Protein AF-A0A6B1FYQ6-F1 (afdb_monomer)

Secondary structure (DSSP, 8-state):
--THHHHHHHHHHHHHHHHTS------TT---EEEEEEEEETTEEEEEEEESSS-BSS-EEEEEEEEE--TT-SSS-SSPB--S-EEEEEEEETTT--EEEEEEBSSS-SSTTEEEEEE---S-EEEEEEEEEE-TT--GGGTTS-----TTPPPTT--EEEEEEEEEBPPPP-HHHHHHHHHHHHHHHHHHHHHHHTSPPP---PPPP--PPPPPP-PPP-

Organism: NCBI:txid2605266

Structure (mmCIF, N/CA/C/O backbone):
data_AF-A0A6B1FYQ6-F1
#
_entry.id   AF-A0A6B1FYQ6-F1
#
loop_
_atom_site.group_PDB
_atom_site.id
_atom_site.type_symbol
_atom_site.label_atom_id
_atom_site.label_alt_id
_atom_site.label_comp_id
_atom_site.label_asym_id
_atom_site.label_entity_id
_atom_site.label_seq_id
_atom_site.pdbx_PDB_ins_code
_atom_site.Cartn_x
_atom_site.Cartn_y
_atom_site.Cartn_z
_atom_site.occupancy
_atom_site.B_iso_or_equiv
_atom_site.auth_seq_id
_atom_site.auth_comp_id
_atom_site.auth_asym_id
_atom_site.auth_atom_id
_atom_site.pdbx_PDB_model_num
ATOM 1 N N . MET A 1 1 ? 35.789 34.107 -37.527 1.00 57.81 1 MET A N 1
ATOM 2 C CA . MET A 1 1 ? 34.947 33.939 -36.318 1.00 57.81 1 MET A CA 1
ATOM 3 C C . MET A 1 1 ? 35.531 32.815 -35.472 1.00 57.81 1 MET A C 1
ATOM 5 O O . MET A 1 1 ? 35.894 31.795 -36.051 1.00 57.81 1 MET A O 1
ATOM 9 N N . PRO A 1 2 ? 35.722 33.002 -34.157 1.00 56.88 2 PRO A N 1
ATOM 10 C CA . PRO A 1 2 ? 36.516 32.084 -33.347 1.00 56.88 2 PRO A CA 1
ATOM 11 C C . PRO A 1 2 ? 35.817 30.727 -33.218 1.00 56.88 2 PRO A C 1
ATOM 13 O O . PRO A 1 2 ? 34.676 30.649 -32.768 1.00 56.88 2 PRO A O 1
ATOM 16 N N . ARG A 1 3 ? 36.524 29.652 -33.591 1.00 55.34 3 ARG A N 1
ATOM 17 C CA . ARG A 1 3 ? 36.062 28.250 -33.539 1.00 55.34 3 ARG A CA 1
ATOM 18 C C . ARG A 1 3 ? 35.477 27.857 -32.170 1.00 55.34 3 ARG A C 1
ATOM 20 O O . ARG A 1 3 ? 34.596 27.008 -32.103 1.00 55.34 3 ARG A O 1
ATOM 27 N N . TYR A 1 4 ? 35.887 28.539 -31.102 1.00 56.09 4 TYR A N 1
ATOM 28 C CA . TYR A 1 4 ? 35.397 28.373 -29.729 1.00 56.09 4 TYR A CA 1
ATOM 29 C C . TYR A 1 4 ? 33.893 28.670 -29.549 1.00 56.09 4 TYR A C 1
ATOM 31 O O . TYR A 1 4 ? 33.247 28.059 -28.702 1.00 56.09 4 TYR A O 1
ATOM 39 N N . ALA A 1 5 ? 33.302 29.541 -30.378 1.00 60.66 5 ALA A N 1
ATOM 40 C CA . ALA A 1 5 ? 31.881 29.891 -30.285 1.00 60.66 5 ALA A CA 1
ATOM 41 C C . ALA A 1 5 ? 30.941 28.771 -30.775 1.00 60.66 5 ALA A C 1
ATOM 43 O O . ALA A 1 5 ? 29.785 28.719 -30.359 1.00 60.66 5 ALA A O 1
ATOM 44 N N . LEU A 1 6 ? 31.422 27.872 -31.644 1.00 61.19 6 LEU A N 1
ATOM 45 C CA . LEU A 1 6 ? 30.630 26.747 -32.152 1.00 61.19 6 LEU A CA 1
ATOM 46 C C . LEU A 1 6 ? 30.623 25.579 -31.151 1.00 61.19 6 LEU A C 1
ATOM 48 O O . LEU A 1 6 ? 29.563 25.039 -30.851 1.00 61.19 6 LEU A O 1
ATOM 52 N N . TYR A 1 7 ? 31.781 25.254 -30.562 1.00 64.88 7 TYR A N 1
ATOM 53 C CA . TYR A 1 7 ? 31.896 24.198 -29.547 1.00 64.88 7 TYR A CA 1
ATOM 54 C C . TYR A 1 7 ? 31.109 24.520 -28.271 1.00 64.88 7 TYR A C 1
ATOM 56 O O . TYR A 1 7 ? 30.458 23.637 -27.721 1.00 64.88 7 TYR A O 1
ATOM 64 N N . SER A 1 8 ? 31.097 25.788 -27.845 1.00 71.19 8 SER A N 1
ATOM 65 C CA . SER A 1 8 ? 30.299 26.239 -26.696 1.00 71.19 8 SER A CA 1
ATOM 66 C C . SER A 1 8 ? 28.797 26.017 -26.912 1.00 71.19 8 SER A C 1
ATOM 68 O O . SER A 1 8 ? 28.119 25.522 -26.017 1.00 71.19 8 SER A O 1
ATOM 70 N N . LYS A 1 9 ? 28.279 26.293 -28.116 1.00 71.06 9 LYS A N 1
ATOM 71 C CA . LYS A 1 9 ? 26.857 26.094 -28.436 1.00 71.06 9 LYS A CA 1
ATOM 72 C C . LYS A 1 9 ? 26.468 24.617 -28.495 1.00 71.06 9 LYS A C 1
ATOM 74 O O . LYS A 1 9 ? 25.397 24.268 -28.016 1.00 71.06 9 LYS A O 1
ATOM 79 N N . VAL A 1 10 ? 27.334 23.756 -29.035 1.00 75.38 10 VAL A N 1
ATOM 80 C CA . VAL A 1 10 ? 27.098 22.301 -29.072 1.00 75.38 10 VAL A CA 1
ATOM 81 C C . VAL A 1 10 ? 27.126 21.704 -27.664 1.00 75.38 10 VAL A C 1
ATOM 83 O O . VAL A 1 10 ? 26.249 20.916 -27.324 1.00 75.38 10 VAL A O 1
ATOM 86 N N . LEU A 1 11 ? 28.078 22.121 -26.823 1.00 75.25 11 LEU A N 1
ATOM 87 C CA . LEU A 1 11 ? 28.163 21.660 -25.437 1.00 75.25 11 LEU A CA 1
ATOM 88 C C . LEU A 1 11 ? 26.927 22.084 -24.630 1.00 75.25 11 LEU A C 1
ATOM 90 O O . LEU A 1 11 ? 26.353 21.262 -23.926 1.00 75.25 11 LEU A O 1
ATOM 94 N N . VAL A 1 12 ? 26.476 23.335 -24.784 1.00 76.88 12 VAL A N 1
ATOM 95 C CA . VAL A 1 12 ? 25.249 23.842 -24.146 1.00 76.88 12 VAL A CA 1
ATOM 96 C C . VAL A 1 12 ? 24.015 23.081 -24.634 1.00 76.88 12 VAL A C 1
ATOM 98 O O . VAL A 1 12 ? 23.174 22.732 -23.813 1.00 76.88 12 VAL A O 1
ATOM 101 N N . LEU A 1 13 ? 23.922 22.762 -25.931 1.00 74.00 13 LEU A N 1
ATOM 102 C CA . LEU A 1 13 ? 22.802 21.991 -26.475 1.00 74.00 13 LEU A CA 1
ATOM 103 C C . LEU A 1 13 ? 22.746 20.580 -25.870 1.00 74.00 13 LEU A C 1
ATOM 105 O O . LEU A 1 13 ? 21.680 20.176 -25.430 1.00 74.00 13 LEU A O 1
ATOM 109 N N . ILE A 1 14 ? 23.885 19.876 -25.787 1.00 74.88 14 ILE A N 1
ATOM 110 C CA . ILE A 1 14 ? 23.988 18.532 -25.184 1.00 74.88 14 ILE A CA 1
ATOM 111 C C . ILE A 1 14 ? 23.631 18.563 -23.691 1.00 74.88 14 ILE A C 1
ATOM 113 O O . ILE A 1 14 ? 22.930 17.679 -23.199 1.00 74.88 14 ILE A O 1
ATOM 117 N N . LEU A 1 15 ? 24.089 19.590 -22.970 1.00 73.19 15 LEU A N 1
ATOM 118 C CA . LEU A 1 15 ? 23.817 19.742 -21.540 1.00 73.19 15 LEU A CA 1
ATOM 119 C C . LEU A 1 15 ? 22.330 20.044 -21.276 1.00 73.19 15 LEU A C 1
ATOM 121 O O . LEU A 1 15 ? 21.763 19.533 -20.314 1.00 73.19 15 LEU A O 1
ATOM 125 N N . LEU A 1 16 ? 21.675 20.798 -22.168 1.00 69.75 16 LEU A N 1
ATOM 126 C CA . LEU A 1 16 ? 20.230 21.049 -22.128 1.00 69.75 16 LEU A CA 1
ATOM 127 C C . LEU A 1 16 ? 19.399 19.799 -22.450 1.00 69.75 16 LEU A C 1
ATOM 129 O O . LEU A 1 16 ? 18.382 19.584 -21.793 1.00 69.75 16 LEU A O 1
ATOM 133 N N . THR A 1 17 ? 19.820 18.939 -23.389 1.00 66.50 17 THR A N 1
ATOM 134 C CA . THR A 1 17 ? 19.103 17.677 -23.661 1.00 66.50 17 THR A CA 1
ATOM 135 C C . THR A 1 17 ? 19.160 16.708 -22.482 1.00 66.50 17 THR A C 1
ATOM 137 O O . THR A 1 17 ? 18.194 15.987 -22.256 1.00 66.50 17 THR A O 1
ATOM 140 N N . GLY A 1 18 ? 20.251 16.714 -21.706 1.00 63.72 18 GLY A N 1
ATOM 141 C CA . GLY A 1 18 ? 20.393 15.882 -20.506 1.00 63.72 18 GLY A CA 1
ATOM 142 C C . GLY A 1 18 ? 19.419 16.241 -19.376 1.00 63.72 18 GLY A C 1
ATOM 143 O O . GLY A 1 18 ? 18.964 15.356 -18.660 1.00 63.72 18 GLY A O 1
ATOM 144 N N . ILE A 1 19 ? 19.058 17.522 -19.242 1.00 64.44 19 ILE A N 1
ATOM 145 C CA . ILE A 1 19 ? 18.156 18.026 -18.186 1.00 64.44 19 ILE A CA 1
ATOM 146 C C . ILE A 1 19 ? 16.673 17.786 -18.533 1.00 64.44 19 ILE A C 1
ATOM 148 O O . ILE A 1 19 ? 15.827 17.740 -17.646 1.00 64.44 19 ILE A O 1
ATOM 152 N N . LEU A 1 20 ? 16.348 17.606 -19.817 1.00 55.31 20 LEU A N 1
ATOM 153 C CA . LEU A 1 20 ? 14.975 17.418 -20.307 1.00 55.31 20 LEU A CA 1
ATOM 154 C C . LEU A 1 20 ? 14.511 15.955 -20.337 1.00 55.31 20 LEU A C 1
ATOM 156 O O . LEU A 1 20 ? 13.365 15.704 -20.711 1.00 55.31 20 LEU A O 1
ATOM 160 N N . LEU A 1 21 ? 15.357 14.988 -19.968 1.00 57.53 21 LEU A N 1
ATOM 161 C CA . LEU A 1 21 ? 14.891 13.619 -19.760 1.00 57.53 21 LEU A CA 1
ATOM 162 C C . LEU A 1 21 ? 14.020 13.605 -18.497 1.00 57.53 21 LEU A C 1
ATOM 164 O O . LEU A 1 21 ? 14.542 13.886 -17.417 1.00 57.53 21 LEU A O 1
ATOM 168 N N . PRO A 1 22 ? 12.713 13.294 -18.595 1.00 52.00 22 PRO A N 1
ATOM 169 C CA . PRO A 1 22 ? 11.888 13.129 -17.414 1.00 52.00 22 PRO A CA 1
ATOM 170 C C . PRO A 1 22 ? 12.418 11.909 -16.664 1.00 52.00 22 PRO A C 1
ATOM 172 O O . PRO A 1 22 ? 12.131 10.768 -17.023 1.00 52.00 22 PRO A O 1
ATOM 175 N N . GLY A 1 23 ? 13.226 12.146 -15.634 1.00 53.66 23 GLY A N 1
ATOM 176 C CA . GLY A 1 23 ? 13.402 11.163 -14.587 1.00 53.66 23 GLY A CA 1
ATOM 177 C C . GLY A 1 23 ? 12.030 10.981 -13.966 1.00 53.66 23 GLY A C 1
ATOM 178 O O . GLY A 1 23 ? 11.510 11.909 -13.349 1.00 53.66 23 GLY A O 1
ATOM 179 N N . THR A 1 24 ? 11.412 9.820 -14.168 1.00 50.28 24 THR A N 1
ATOM 180 C CA . THR A 1 24 ? 10.358 9.374 -13.266 1.00 50.28 24 THR A CA 1
ATOM 181 C C . THR A 1 24 ? 11.032 9.250 -11.912 1.00 50.28 24 THR A C 1
ATOM 183 O O . THR A 1 24 ? 11.685 8.250 -11.620 1.00 50.28 24 THR A O 1
ATOM 186 N N . LEU A 1 25 ? 10.968 10.319 -11.124 1.00 45.41 25 LEU A N 1
ATOM 187 C CA . LEU A 1 25 ? 11.135 10.214 -9.692 1.00 45.41 25 LEU A CA 1
ATOM 188 C C . LEU A 1 25 ? 10.037 9.239 -9.271 1.00 45.41 25 LEU A C 1
ATOM 190 O O . LEU A 1 25 ? 8.872 9.625 -9.203 1.00 45.41 25 LEU A O 1
ATOM 194 N N . LEU A 1 26 ? 10.402 7.968 -9.081 1.00 49.72 26 LEU A N 1
ATOM 195 C CA . LEU A 1 26 ? 9.654 7.048 -8.235 1.00 49.72 26 LEU A CA 1
ATOM 196 C C . LEU A 1 26 ? 9.728 7.639 -6.829 1.00 49.72 26 LEU A C 1
ATOM 198 O O . LEU A 1 26 ? 10.555 7.264 -5.998 1.00 49.72 26 LEU A O 1
ATOM 202 N N . ALA A 1 27 ? 8.927 8.675 -6.604 1.00 43.03 27 ALA A N 1
ATOM 203 C CA . ALA A 1 27 ? 8.561 9.057 -5.268 1.00 43.03 27 ALA A CA 1
ATOM 204 C C . ALA A 1 27 ? 7.728 7.884 -4.758 1.00 43.03 27 ALA A C 1
ATOM 206 O O . ALA A 1 27 ? 6.577 7.726 -5.157 1.00 43.03 27 ALA A O 1
ATOM 207 N N . HIS A 1 28 ? 8.359 7.035 -3.950 1.00 47.47 28 HIS A N 1
ATOM 208 C CA . HIS A 1 28 ? 7.654 6.063 -3.133 1.00 47.47 28 HIS A CA 1
ATOM 209 C C . HIS A 1 28 ? 6.670 6.894 -2.287 1.00 47.47 28 HIS A C 1
ATOM 211 O O . HIS A 1 28 ? 7.107 7.757 -1.518 1.00 47.47 28 HIS A O 1
ATOM 217 N N . GLY A 1 29 ? 5.363 6.766 -2.537 1.00 43.47 29 GLY A N 1
ATOM 218 C CA . GLY A 1 29 ? 4.332 7.580 -1.877 1.00 43.47 29 GLY A CA 1
ATOM 219 C C . GLY A 1 29 ? 3.557 8.575 -2.753 1.00 43.47 29 GLY A C 1
ATOM 220 O O . GLY A 1 29 ? 3.099 9.603 -2.245 1.00 43.47 29 GLY A O 1
ATOM 221 N N . GLY A 1 30 ? 3.376 8.308 -4.051 1.00 55.06 30 GLY A N 1
ATOM 222 C CA . GLY A 1 30 ? 2.218 8.861 -4.766 1.00 55.06 30 GLY A CA 1
ATOM 223 C C . GLY A 1 30 ? 0.920 8.312 -4.155 1.00 55.06 30 GLY A C 1
ATOM 224 O O . GLY A 1 30 ? 0.909 7.188 -3.680 1.00 55.06 30 GLY A O 1
ATOM 225 N N . ILE A 1 31 ? -0.177 9.082 -4.151 1.00 62.97 31 ILE A N 1
ATOM 226 C CA . ILE A 1 31 ? -1.440 8.674 -3.490 1.00 62.97 31 ILE A CA 1
ATOM 227 C C . ILE A 1 31 ? -2.084 7.440 -4.165 1.00 62.97 31 ILE A C 1
ATOM 229 O O . ILE A 1 31 ? -3.030 6.897 -3.621 1.00 62.97 31 ILE A O 1
ATOM 233 N N . GLY A 1 32 ? -1.561 6.947 -5.294 1.00 82.31 32 GLY A N 1
ATOM 234 C CA . GLY A 1 32 ? -2.041 5.713 -5.917 1.00 82.31 32 GLY A CA 1
ATOM 235 C C . GLY A 1 32 ? -3.511 5.766 -6.355 1.00 82.31 32 GLY A C 1
ATOM 236 O O . GLY A 1 32 ? -4.145 6.825 -6.365 1.00 82.31 32 GLY A O 1
ATOM 237 N N . VAL A 1 33 ? -4.071 4.608 -6.700 1.00 91.44 33 VAL A N 1
ATOM 238 C CA . VAL A 1 33 ? -5.502 4.431 -6.974 1.00 91.44 33 VAL A CA 1
ATOM 239 C C . VAL A 1 33 ? -6.249 4.294 -5.655 1.00 91.44 33 VAL A C 1
ATOM 241 O O . VAL A 1 33 ? -5.903 3.448 -4.836 1.00 91.44 33 VAL A O 1
ATOM 244 N N . GLN A 1 34 ? -7.300 5.092 -5.445 1.00 94.94 34 GLN A N 1
ATOM 245 C CA . GLN A 1 34 ? -8.158 4.957 -4.266 1.00 94.94 34 GLN A CA 1
ATOM 246 C C . GLN A 1 34 ? -9.125 3.781 -4.418 1.00 94.94 34 GLN A C 1
ATOM 248 O O . GLN A 1 34 ? -9.962 3.780 -5.320 1.00 94.94 34 GLN A O 1
ATOM 253 N N . HIS A 1 35 ? -9.073 2.841 -3.474 1.00 96.62 35 HIS A N 1
ATOM 254 C CA . HIS A 1 35 ? -9.967 1.680 -3.417 1.00 96.62 35 HIS A CA 1
ATOM 255 C C . HIS A 1 35 ? -11.059 1.840 -2.370 1.00 96.62 35 HIS A C 1
ATOM 257 O O . HIS A 1 35 ? -12.233 1.599 -2.644 1.00 96.62 35 HIS A O 1
ATOM 263 N N . LEU A 1 36 ? -10.680 2.287 -1.170 1.00 96.81 36 LEU A N 1
ATOM 264 C CA . LEU A 1 36 ? -11.603 2.518 -0.061 1.00 96.81 36 LEU A CA 1
ATOM 265 C C . LEU A 1 36 ? -11.561 3.991 0.339 1.00 96.81 36 LEU A C 1
ATOM 267 O O . LEU A 1 36 ? -10.487 4.571 0.512 1.00 96.81 36 LEU A O 1
ATOM 271 N N . ASN A 1 37 ? -12.737 4.594 0.501 1.00 94.94 37 ASN A N 1
ATOM 272 C CA . ASN A 1 37 ? -12.882 5.992 0.880 1.00 94.94 37 ASN A CA 1
ATOM 273 C C . ASN A 1 37 ? -13.886 6.122 2.027 1.00 94.94 37 ASN A C 1
ATOM 275 O O . ASN A 1 37 ? -15.081 5.909 1.821 1.00 94.94 37 ASN A O 1
ATOM 279 N N . ASN A 1 38 ? -13.397 6.480 3.217 1.00 94.50 38 ASN A N 1
ATOM 280 C CA . ASN A 1 38 ? -14.210 6.706 4.411 1.00 94.50 38 ASN A CA 1
ATOM 281 C C . ASN A 1 38 ? -15.100 5.503 4.795 1.00 94.50 38 ASN A C 1
ATOM 283 O O . ASN A 1 38 ? -16.283 5.642 5.129 1.00 94.50 38 ASN A O 1
ATOM 287 N N . ILE A 1 39 ? -14.539 4.293 4.741 1.00 95.25 39 ILE A N 1
ATOM 288 C CA . ILE A 1 39 ? -15.286 3.077 5.068 1.00 95.25 39 ILE A CA 1
ATOM 289 C C . ILE A 1 39 ? -15.326 2.890 6.590 1.00 95.25 39 ILE A C 1
ATOM 291 O O . ILE A 1 39 ? -14.263 2.835 7.208 1.00 95.25 39 ILE A O 1
ATOM 295 N N . PRO A 1 40 ? -16.511 2.794 7.221 1.00 93.62 40 PRO A N 1
ATOM 296 C CA . PRO A 1 40 ? -16.602 2.495 8.644 1.00 93.62 40 PRO A CA 1
ATOM 297 C C . PRO A 1 40 ? -16.183 1.050 8.929 1.00 93.62 40 PRO A C 1
ATOM 299 O O . PRO A 1 40 ? -16.701 0.116 8.320 1.00 93.62 40 PRO A O 1
ATOM 302 N N . ALA A 1 41 ? -15.277 0.881 9.888 1.00 93.00 41 ALA A N 1
ATOM 303 C CA . ALA A 1 41 ? -14.777 -0.402 10.364 1.00 93.00 41 ALA A CA 1
ATOM 304 C C . ALA A 1 41 ? -14.630 -0.331 11.893 1.00 93.00 41 ALA A C 1
ATOM 306 O O . ALA A 1 41 ? -13.594 0.073 12.423 1.00 93.00 41 ALA A O 1
ATOM 307 N N . GLY A 1 42 ? -15.723 -0.628 12.601 1.00 90.75 42 GLY A N 1
ATOM 308 C CA . GLY A 1 42 ? -15.801 -0.503 14.056 1.00 90.75 42 GLY A CA 1
ATOM 309 C C . GLY A 1 42 ? -15.462 0.922 14.529 1.00 90.75 42 GLY A C 1
ATOM 310 O O . GLY A 1 42 ? -16.137 1.870 14.109 1.00 90.75 42 GLY A O 1
ATOM 311 N N . PRO A 1 43 ? -14.436 1.102 15.382 1.00 91.50 43 PRO A N 1
ATOM 312 C CA . PRO A 1 43 ? -14.007 2.417 15.871 1.00 91.50 43 PRO A CA 1
ATOM 313 C C . PRO A 1 43 ? -13.253 3.250 14.829 1.00 91.50 43 PRO A C 1
ATOM 315 O O . PRO A 1 43 ? -12.875 4.381 15.127 1.00 91.50 43 PRO A O 1
ATOM 318 N N . PHE A 1 44 ? -13.007 2.711 13.634 1.00 94.31 44 PHE A N 1
ATOM 319 C CA . PHE A 1 44 ? -12.191 3.349 12.611 1.00 94.31 44 PHE A CA 1
ATOM 320 C C . PHE A 1 44 ? -13.018 3.773 11.399 1.00 94.31 44 PHE A C 1
ATOM 322 O O . PHE A 1 44 ? -14.026 3.156 11.044 1.00 94.31 44 PHE A O 1
ATOM 329 N N . ARG A 1 45 ? -12.541 4.807 10.713 1.00 95.94 45 ARG A N 1
ATOM 330 C CA . ARG A 1 45 ? -12.774 5.022 9.286 1.00 95.94 45 ARG A CA 1
ATOM 331 C C . ARG A 1 45 ? -11.499 4.689 8.534 1.00 95.94 45 ARG A C 1
ATOM 333 O O . ARG A 1 45 ? -10.422 5.154 8.910 1.00 95.94 45 ARG A O 1
ATOM 340 N N . VAL A 1 46 ? -11.643 3.899 7.477 1.00 96.88 46 VAL A N 1
ATOM 341 C CA . VAL A 1 46 ? -10.533 3.348 6.703 1.00 96.88 46 VAL A CA 1
ATOM 342 C C . VAL A 1 46 ? -10.531 3.935 5.300 1.00 96.88 46 VAL A C 1
ATOM 344 O O . VAL A 1 46 ? -11.560 3.984 4.618 1.00 96.88 46 VAL A O 1
ATOM 347 N N . TYR A 1 47 ? -9.345 4.346 4.872 1.00 96.56 47 TYR A N 1
ATOM 348 C CA . TYR A 1 47 ? -9.049 4.773 3.516 1.00 96.56 47 TYR A CA 1
ATOM 349 C C . TYR A 1 47 ? -7.888 3.937 2.998 1.00 96.56 47 TYR A C 1
ATOM 351 O O . TYR A 1 47 ? -6.922 3.727 3.732 1.00 96.56 47 TYR A O 1
ATOM 359 N N . VAL A 1 48 ? -7.992 3.446 1.766 1.00 97.12 48 VAL A N 1
ATOM 360 C CA . VAL A 1 48 ? -6.973 2.568 1.182 1.00 97.12 48 VAL A CA 1
ATOM 361 C C . VAL A 1 48 ? -6.691 2.971 -0.248 1.00 97.12 48 VAL A C 1
ATOM 363 O O . VAL A 1 48 ? -7.619 3.192 -1.032 1.00 97.12 48 VAL A O 1
ATOM 366 N N . TRP A 1 49 ? -5.405 3.003 -0.567 1.00 96.50 49 TRP A N 1
ATOM 367 C CA . TRP A 1 49 ? -4.886 3.228 -1.901 1.00 96.50 49 TRP A CA 1
ATOM 368 C C . TRP A 1 49 ? -3.858 2.168 -2.281 1.00 96.50 49 TRP A C 1
ATOM 370 O O . TRP A 1 49 ? -3.245 1.566 -1.395 1.00 96.50 49 TRP A O 1
ATOM 380 N N . SER A 1 50 ? -3.653 1.974 -3.582 1.00 95.12 50 SER A N 1
ATOM 381 C CA . SER A 1 50 ? -2.559 1.157 -4.106 1.00 95.12 50 SER A CA 1
ATOM 382 C C . SER A 1 50 ? -1.707 1.898 -5.130 1.00 95.12 50 SER A C 1
ATOM 384 O O . SER A 1 50 ? -2.212 2.695 -5.920 1.00 95.12 50 SER A O 1
ATOM 386 N N . ASP A 1 51 ? -0.407 1.627 -5.132 1.00 91.56 51 ASP A N 1
ATOM 387 C CA . ASP A 1 51 ? 0.539 2.162 -6.109 1.00 91.56 51 ASP A CA 1
ATOM 388 C C . ASP A 1 51 ? 1.558 1.085 -6.533 1.00 91.56 51 ASP A C 1
ATOM 390 O O . ASP A 1 51 ? 1.789 0.142 -5.775 1.00 91.56 51 ASP A O 1
ATOM 394 N N . PRO A 1 52 ? 2.142 1.152 -7.747 1.00 90.94 52 PRO A N 1
ATOM 395 C CA . PRO A 1 52 ? 1.984 2.185 -8.778 1.00 90.94 52 PRO A CA 1
ATOM 396 C C . PRO A 1 52 ? 0.602 2.185 -9.461 1.00 90.94 52 PRO A C 1
ATOM 398 O O . PRO A 1 52 ? -0.165 1.239 -9.332 1.00 90.94 52 PRO A O 1
ATOM 401 N N . GLU A 1 53 ? 0.288 3.254 -10.208 1.00 86.75 53 GLU A N 1
ATOM 402 C CA . GLU A 1 53 ? -0.914 3.345 -11.053 1.00 86.75 53 GLU A CA 1
ATOM 403 C C . GLU A 1 53 ? -0.545 3.289 -12.555 1.00 86.75 53 GLU A C 1
ATOM 405 O O . GLU A 1 53 ? 0.156 4.186 -13.044 1.00 86.75 53 GLU A O 1
ATOM 410 N N . PRO A 1 54 ? -1.046 2.296 -13.320 1.00 88.88 54 PRO A N 1
ATOM 411 C CA . PRO A 1 54 ? -1.776 1.119 -12.842 1.00 88.88 54 PRO A CA 1
ATOM 412 C C . PRO A 1 54 ? -0.847 0.149 -12.080 1.00 88.88 54 PRO A C 1
ATOM 414 O O . PRO A 1 54 ? 0.362 0.167 -12.324 1.00 88.88 54 PRO A O 1
ATOM 417 N N . PRO A 1 55 ? -1.386 -0.725 -11.213 1.00 91.75 55 PRO A N 1
ATOM 418 C CA . PRO A 1 55 ? -0.596 -1.759 -10.554 1.00 91.75 55 PRO A CA 1
ATOM 419 C C . PRO A 1 55 ? 0.070 -2.683 -11.574 1.00 91.75 55 PRO A C 1
ATOM 421 O O . PRO A 1 55 ? -0.570 -3.148 -12.519 1.00 91.75 55 PRO A O 1
ATOM 424 N N . GLU A 1 56 ? 1.352 -2.984 -11.383 1.00 93.19 56 GLU A N 1
ATOM 425 C CA . GLU A 1 56 ? 2.131 -3.857 -12.263 1.00 93.19 56 GLU A CA 1
ATOM 426 C C . GLU A 1 56 ? 2.856 -4.941 -11.456 1.00 93.19 56 GLU A C 1
ATOM 428 O O . GLU A 1 56 ? 3.118 -4.782 -10.269 1.00 93.19 56 GLU A O 1
ATOM 433 N N . VAL A 1 57 ? 3.204 -6.061 -12.096 1.00 95.56 57 VAL A N 1
ATOM 434 C CA . VAL A 1 57 ? 4.041 -7.091 -11.456 1.00 95.56 57 VAL A CA 1
ATOM 435 C C . VAL A 1 57 ? 5.399 -6.524 -11.030 1.00 95.56 57 VAL A C 1
ATOM 437 O O . VAL A 1 57 ? 6.052 -5.781 -11.775 1.00 95.56 57 VAL A O 1
ATOM 440 N N . GLY A 1 58 ? 5.871 -6.960 -9.865 1.00 94.69 58 GLY A N 1
ATOM 441 C CA . GLY A 1 58 ? 6.981 -6.329 -9.157 1.00 94.69 58 GLY A CA 1
ATOM 442 C C . GLY A 1 58 ? 6.454 -5.472 -8.013 1.00 94.69 58 GLY A C 1
ATOM 443 O O . GLY A 1 58 ? 5.582 -5.927 -7.294 1.00 94.69 58 GLY A O 1
ATOM 444 N N . GLU A 1 59 ? 7.003 -4.274 -7.837 1.00 92.88 59 GLU A N 1
ATOM 445 C CA . GLU A 1 59 ? 6.674 -3.349 -6.746 1.00 92.88 59 GLU A CA 1
ATOM 446 C C . GLU A 1 59 ? 5.173 -3.022 -6.689 1.00 92.88 59 GLU A C 1
ATOM 448 O O . GLU A 1 59 ? 4.596 -2.554 -7.671 1.00 92.88 59 GLU A O 1
ATOM 453 N N . TYR A 1 60 ? 4.561 -3.283 -5.534 1.00 94.88 60 TYR A N 1
ATOM 454 C CA . TYR A 1 60 ? 3.172 -2.956 -5.232 1.00 94.88 60 TYR A CA 1
ATOM 455 C C . TYR A 1 60 ? 3.049 -2.536 -3.769 1.00 94.88 60 TYR A C 1
ATOM 457 O O . TYR A 1 60 ? 3.462 -3.269 -2.868 1.00 94.88 60 TYR A O 1
ATOM 465 N N . HIS A 1 61 ? 2.448 -1.384 -3.523 1.00 95.50 61 HIS A N 1
ATOM 466 C CA . HIS A 1 61 ? 2.248 -0.835 -2.193 1.00 95.50 61 HIS A CA 1
ATOM 467 C C . HIS A 1 61 ? 0.763 -0.676 -1.906 1.00 95.50 61 HIS A C 1
ATOM 469 O O . HIS A 1 61 ? -0.030 -0.335 -2.782 1.00 95.50 61 HIS A O 1
ATOM 475 N N . VAL A 1 62 ? 0.390 -0.909 -0.651 1.00 96.69 62 VAL A N 1
ATOM 476 C CA . VAL A 1 62 ? -0.934 -0.598 -0.119 1.00 96.69 62 VAL A CA 1
ATOM 477 C C . VAL A 1 62 ? -0.753 0.450 0.965 1.00 96.69 62 VAL A C 1
ATOM 479 O O . VAL A 1 62 ? -0.150 0.174 2.002 1.00 96.69 62 VAL A O 1
ATOM 482 N N . THR A 1 63 ? -1.283 1.6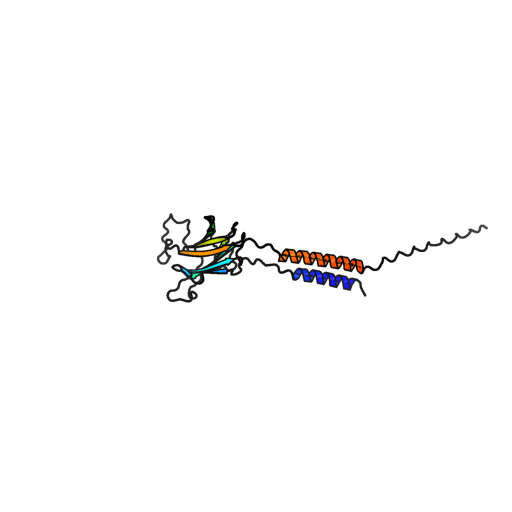45 0.720 1.00 96.81 63 THR A N 1
ATOM 483 C CA . THR A 1 63 ? -1.271 2.761 1.667 1.00 96.81 63 THR A CA 1
ATOM 484 C C . THR A 1 63 ? -2.615 2.833 2.382 1.00 96.81 63 THR A C 1
ATOM 486 O O . THR A 1 63 ? -3.664 2.842 1.739 1.00 96.81 63 THR A O 1
ATOM 489 N N . ILE A 1 64 ? -2.600 2.911 3.711 1.00 97.19 64 ILE A N 1
ATOM 490 C CA . ILE A 1 64 ? -3.788 2.927 4.565 1.00 97.19 64 ILE A CA 1
ATOM 491 C C . ILE A 1 64 ? -3.768 4.168 5.454 1.00 97.19 64 ILE A C 1
ATOM 493 O O . ILE A 1 64 ? -2.777 4.447 6.128 1.00 97.19 64 ILE A O 1
ATOM 497 N N . ALA A 1 65 ? -4.890 4.883 5.508 1.00 96.19 65 ALA A N 1
ATOM 498 C CA . ALA A 1 65 ? -5.139 5.898 6.525 1.00 96.19 65 ALA A CA 1
ATOM 499 C C . ALA A 1 65 ? -6.272 5.443 7.446 1.00 96.19 65 ALA A C 1
ATOM 501 O O . ALA A 1 65 ? -7.315 4.975 6.978 1.00 96.19 65 ALA A O 1
ATOM 502 N N . LEU A 1 66 ? -6.066 5.625 8.749 1.00 96.06 66 LEU A N 1
ATOM 503 C CA . LEU A 1 66 ? -7.048 5.334 9.784 1.00 96.06 66 LEU A CA 1
ATOM 504 C C . LEU A 1 66 ? -7.409 6.620 10.519 1.00 96.06 66 LEU A C 1
ATOM 506 O O . LEU A 1 66 ? -6.536 7.394 10.910 1.00 96.06 66 LEU A O 1
ATOM 510 N N . THR A 1 67 ? -8.701 6.835 10.726 1.00 95.69 67 THR A N 1
ATOM 511 C CA . THR A 1 67 ? -9.212 7.928 11.564 1.00 95.69 67 THR A CA 1
ATOM 512 C C . THR A 1 67 ? -10.265 7.402 12.524 1.00 95.69 67 THR A C 1
ATOM 514 O O . THR A 1 67 ? -10.840 6.338 12.292 1.00 95.69 67 THR A O 1
ATOM 517 N N . GLU A 1 68 ? -10.507 8.119 13.614 1.00 94.19 68 GLU A N 1
ATOM 518 C CA . GLU A 1 68 ? -11.556 7.771 14.569 1.00 94.19 68 GLU A CA 1
ATOM 519 C C . GLU A 1 68 ? -12.938 7.844 13.907 1.00 94.19 68 GLU A C 1
ATOM 521 O O . GLU A 1 68 ? -13.274 8.787 13.188 1.00 94.19 68 GLU A O 1
ATOM 526 N N . ASN A 1 69 ? -13.779 6.852 14.179 1.00 93.38 69 ASN A N 1
ATOM 527 C CA . ASN A 1 69 ? -15.170 6.858 13.762 1.00 93.38 69 ASN A CA 1
ATOM 528 C C . ASN A 1 69 ? -16.019 7.605 14.796 1.00 93.38 69 ASN A C 1
ATOM 530 O O . ASN A 1 69 ? -16.447 7.035 15.799 1.00 93.38 69 ASN A O 1
ATOM 534 N N . VAL A 1 70 ? -16.257 8.891 14.547 1.00 92.31 70 VAL A N 1
ATOM 535 C CA . VAL A 1 70 ? -17.073 9.740 15.421 1.00 92.31 70 VAL A CA 1
ATOM 536 C C . VAL A 1 70 ? -18.557 9.552 15.102 1.00 92.31 70 VAL A C 1
ATOM 538 O O . VAL A 1 70 ? -18.992 9.687 13.956 1.00 92.31 70 VAL A O 1
ATOM 541 N N . GLU A 1 71 ? -19.357 9.254 16.127 1.00 88.00 71 GLU A N 1
ATOM 542 C CA . GLU A 1 71 ? -20.805 9.099 15.982 1.00 88.00 71 GLU A CA 1
ATOM 543 C C . GLU A 1 71 ? -21.448 10.380 15.424 1.00 88.00 71 GLU A C 1
ATOM 545 O O . GLU A 1 71 ? -21.156 11.495 15.854 1.00 88.00 71 GLU A O 1
ATOM 550 N N . GLY A 1 72 ? -22.336 10.220 14.440 1.00 85.75 72 GLY A N 1
ATOM 551 C CA . GLY A 1 72 ? -23.009 11.340 13.780 1.00 85.75 72 GLY A CA 1
ATOM 552 C C . GLY A 1 72 ? -22.164 12.068 12.728 1.00 85.75 72 GLY A C 1
ATOM 553 O O . GLY A 1 72 ? -22.718 12.884 11.989 1.00 85.75 72 GLY A O 1
ATOM 554 N N . ASP A 1 73 ? -20.873 11.746 12.582 1.00 87.44 73 ASP A N 1
ATOM 555 C CA . ASP A 1 73 ? -20.059 12.261 11.484 1.00 87.44 73 ASP A CA 1
ATOM 556 C C . ASP A 1 73 ? -20.196 11.386 10.231 1.00 87.44 73 ASP A C 1
ATOM 558 O O . ASP A 1 73 ? -19.611 10.310 10.089 1.00 87.44 73 ASP A O 1
ATOM 562 N N . SER A 1 74 ? -20.985 11.880 9.280 1.00 79.75 74 SER A N 1
ATOM 563 C CA . SER A 1 74 ? -21.123 11.260 7.958 1.00 79.75 74 SER A CA 1
ATOM 564 C C . SER A 1 74 ? -19.967 11.590 7.012 1.00 79.75 74 SER A C 1
ATOM 566 O O . SER A 1 74 ? -19.787 10.894 6.015 1.00 79.75 74 SER A O 1
ATOM 568 N N . THR A 1 75 ? -19.176 12.625 7.311 1.00 81.88 75 THR A N 1
ATOM 569 C CA . THR A 1 75 ? -18.079 13.080 6.448 1.00 81.88 75 THR A CA 1
ATOM 570 C C . THR A 1 75 ? -16.798 12.284 6.663 1.00 81.88 75 THR A C 1
ATOM 572 O O . THR A 1 75 ? -16.007 12.177 5.730 1.00 81.88 75 THR A O 1
ATOM 575 N N . GLY A 1 76 ? -16.624 11.680 7.846 1.00 73.62 76 GLY A N 1
ATOM 576 C CA . GLY A 1 76 ? -15.415 10.942 8.226 1.00 73.62 76 GLY A CA 1
ATOM 577 C C . GLY A 1 76 ? -14.195 11.834 8.439 1.00 73.62 76 GLY A C 1
ATOM 578 O O . GLY A 1 76 ? -13.069 11.356 8.324 1.00 73.62 76 GLY A O 1
ATOM 579 N N . LEU A 1 77 ? -14.419 13.128 8.682 1.00 79.12 77 LEU A N 1
ATOM 580 C CA . LEU A 1 77 ? -13.387 14.154 8.834 1.00 79.12 77 LEU A CA 1
ATOM 581 C C . LEU A 1 77 ? -13.323 14.720 10.257 1.00 79.12 77 LEU A C 1
ATOM 583 O O . LEU A 1 77 ? -12.419 15.497 10.557 1.00 79.12 77 LEU A O 1
ATOM 587 N N . ALA A 1 78 ? -14.287 14.389 11.120 1.00 85.94 78 ALA A N 1
ATOM 588 C CA . ALA A 1 78 ? -14.331 14.885 12.491 1.00 85.94 78 ALA A CA 1
ATOM 589 C C . ALA A 1 78 ? -13.381 14.125 13.431 1.00 85.94 78 ALA A C 1
ATOM 591 O O . ALA A 1 78 ? -12.980 14.680 14.453 1.00 85.94 78 ALA A O 1
ATOM 592 N N . GLY A 1 79 ? -13.042 12.875 13.104 1.00 89.25 79 GLY A N 1
ATOM 593 C CA . GLY A 1 79 ? -12.141 12.037 13.895 1.00 89.25 79 GLY A CA 1
ATOM 594 C C . GLY A 1 79 ? -10.664 12.373 13.698 1.00 89.25 79 GLY A C 1
ATOM 595 O O . GLY A 1 79 ? -10.245 12.767 12.607 1.00 89.25 79 GLY A O 1
ATOM 596 N N . GLY A 1 80 ? -9.861 12.193 14.751 1.00 94.12 80 GLY A N 1
ATOM 597 C CA . GLY A 1 80 ? -8.404 12.310 14.660 1.00 94.12 80 GLY A CA 1
ATOM 598 C C . GLY A 1 80 ? -7.765 11.134 13.905 1.00 94.12 80 GLY A C 1
ATOM 599 O O . GLY A 1 80 ? -8.404 10.091 13.74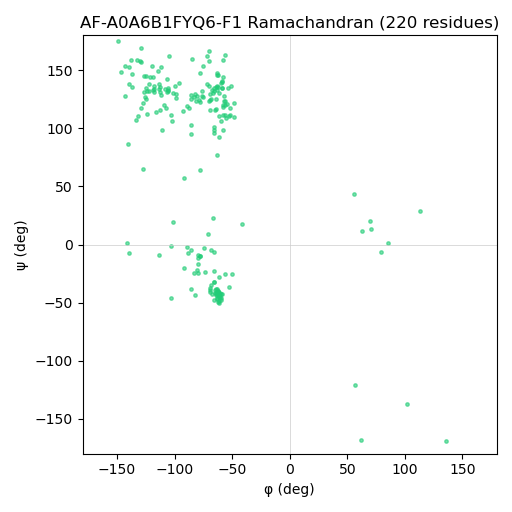6 1.00 94.12 80 GLY A O 1
ATOM 600 N N . PRO A 1 81 ? -6.509 11.263 13.430 1.00 94.75 81 PRO A N 1
ATOM 601 C CA . PRO A 1 81 ? -5.767 10.127 12.892 1.00 94.75 81 PRO A CA 1
ATOM 602 C C . PRO A 1 81 ? -5.509 9.094 13.993 1.00 94.75 81 PRO A C 1
ATOM 604 O O . PRO A 1 81 ? -5.089 9.450 15.095 1.00 94.75 81 PRO A O 1
ATOM 607 N N . VAL A 1 82 ? -5.722 7.817 13.681 1.00 94.81 82 VAL A N 1
ATOM 608 C CA . VAL A 1 82 ? -5.378 6.713 14.582 1.00 94.81 82 VAL A CA 1
ATOM 609 C C . VAL A 1 82 ? -3.980 6.233 14.233 1.00 94.81 82 VAL A C 1
ATOM 611 O O . VAL A 1 82 ? -3.743 5.720 13.140 1.00 94.81 82 VAL A O 1
ATOM 614 N N . LEU A 1 83 ? -3.066 6.424 15.178 1.00 93.94 83 LEU A N 1
ATOM 615 C CA . LEU A 1 83 ? -1.686 5.961 15.109 1.00 93.94 83 LEU A CA 1
ATOM 616 C C . LEU A 1 83 ? -1.520 4.737 16.023 1.00 93.94 83 LEU A C 1
ATOM 618 O O . LEU A 1 83 ? -2.364 4.476 16.877 1.00 93.94 83 LEU A O 1
ATOM 622 N N . ASP A 1 84 ? -0.451 3.972 15.821 1.00 92.38 84 ASP A N 1
ATOM 623 C CA . ASP A 1 84 ? -0.092 2.776 16.600 1.00 92.38 84 ASP A CA 1
ATOM 624 C C . ASP A 1 84 ? -1.080 1.589 16.568 1.00 92.38 84 ASP A C 1
ATOM 626 O O . ASP A 1 84 ? -0.910 0.631 17.319 1.00 92.38 84 ASP A O 1
ATOM 630 N N . ALA A 1 85 ? -2.077 1.594 15.676 1.00 94.06 85 ALA A N 1
ATOM 631 C CA . ALA A 1 85 ? -2.822 0.385 15.318 1.00 94.06 85 ALA A CA 1
ATOM 632 C C . ALA A 1 85 ? -1.899 -0.657 14.659 1.00 94.06 85 ALA A C 1
ATOM 634 O O . ALA A 1 85 ? -0.990 -0.294 13.908 1.00 94.06 85 ALA A O 1
ATOM 635 N N . SER A 1 86 ? -2.166 -1.942 14.898 1.00 95.12 86 SER A N 1
ATOM 636 C CA . SER A 1 86 ? -1.504 -3.031 14.174 1.00 95.12 86 SER A CA 1
ATOM 637 C C . SER A 1 86 ? -2.310 -3.349 12.917 1.00 95.12 86 SER A C 1
ATOM 639 O O . SER A 1 86 ? -3.501 -3.660 12.996 1.00 95.12 86 SER A O 1
ATOM 641 N N . VAL A 1 87 ? -1.681 -3.198 11.749 1.00 96.88 87 VAL A N 1
ATOM 642 C CA . VAL A 1 87 ? -2.344 -3.306 10.445 1.00 96.88 87 VAL A CA 1
ATOM 643 C C . VAL A 1 87 ? -1.633 -4.353 9.600 1.00 96.88 87 VAL A C 1
ATOM 645 O O . VAL A 1 87 ? -0.508 -4.136 9.158 1.00 96.88 87 VAL A O 1
ATOM 648 N N . THR A 1 88 ? -2.302 -5.468 9.330 1.00 97.81 88 THR A N 1
ATOM 649 C CA . THR A 1 88 ? -1.791 -6.543 8.470 1.00 97.81 88 THR A CA 1
ATOM 650 C C . THR A 1 88 ? -2.531 -6.518 7.140 1.00 97.81 88 THR A C 1
ATOM 652 O O . THR A 1 88 ? -3.761 -6.486 7.104 1.00 97.81 88 THR A O 1
ATOM 655 N N . VAL A 1 89 ? -1.793 -6.560 6.034 1.00 98.44 89 VAL A N 1
ATOM 656 C CA . VAL A 1 89 ? -2.356 -6.619 4.683 1.00 98.44 89 VAL A CA 1
ATOM 657 C C . VAL A 1 89 ? -2.034 -7.969 4.063 1.00 98.44 89 VAL A C 1
ATOM 659 O O . VAL A 1 89 ? -0.885 -8.405 4.070 1.00 98.44 89 VAL A O 1
ATOM 662 N N . GLU A 1 90 ? -3.046 -8.619 3.501 1.00 98.69 90 GLU A N 1
ATOM 663 C CA . GLU A 1 90 ? -2.918 -9.883 2.784 1.00 98.69 90 GLU A CA 1
ATOM 664 C C . GLU A 1 90 ? -3.440 -9.745 1.355 1.00 98.69 90 GLU A C 1
ATOM 666 O O . GLU A 1 90 ? -4.541 -9.249 1.122 1.00 98.69 90 GLU A O 1
ATOM 671 N N . LEU A 1 91 ? -2.647 -10.217 0.402 1.00 98.62 91 LEU A N 1
ATOM 672 C CA . LEU A 1 91 ? -2.985 -10.347 -1.007 1.00 98.62 91 LEU A CA 1
ATOM 673 C C . LEU A 1 91 ? -3.231 -11.823 -1.309 1.00 98.62 91 LEU A C 1
ATOM 675 O O . LEU A 1 91 ? -2.394 -12.654 -0.974 1.00 98.62 91 LEU A O 1
ATOM 679 N N . ALA A 1 92 ? -4.320 -12.141 -2.004 1.00 98.62 92 AL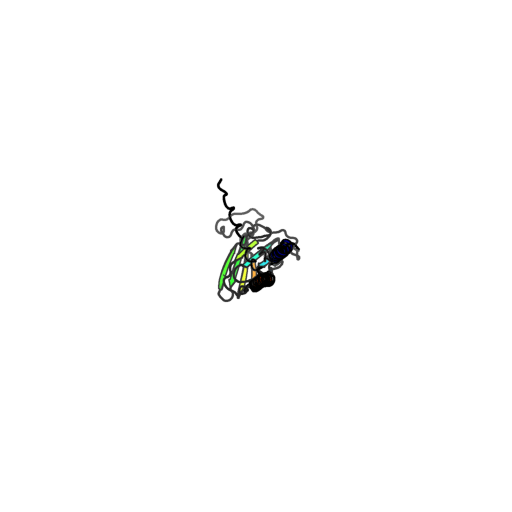A A N 1
ATOM 680 C CA . ALA A 1 92 ? -4.617 -13.479 -2.502 1.00 98.62 92 ALA A CA 1
ATOM 681 C C . ALA A 1 92 ? -4.965 -13.433 -3.995 1.00 98.62 92 ALA A C 1
ATOM 683 O O . ALA A 1 92 ? -5.956 -12.817 -4.393 1.00 98.62 92 ALA A O 1
ATOM 684 N N . HIS A 1 93 ? -4.167 -14.084 -4.838 1.00 98.44 93 HIS A N 1
ATOM 685 C CA . HIS A 1 93 ? -4.423 -14.150 -6.272 1.00 98.44 93 HIS A CA 1
ATOM 686 C C . HIS A 1 93 ? -5.652 -15.021 -6.529 1.00 98.44 93 HIS A C 1
ATOM 688 O O . HIS A 1 93 ? -5.670 -16.201 -6.173 1.00 98.44 93 HIS A O 1
ATOM 694 N N . VAL A 1 94 ? -6.650 -14.469 -7.219 1.00 98.19 94 VAL A N 1
ATOM 695 C CA . VAL A 1 94 ? -7.975 -15.095 -7.355 1.00 98.19 94 VAL A CA 1
ATOM 696 C C . VAL A 1 94 ? -7.906 -16.452 -8.066 1.00 98.19 94 VAL A C 1
ATOM 698 O O . VAL A 1 94 ? -8.524 -17.408 -7.606 1.00 98.19 94 VAL A O 1
ATOM 701 N N . ASP A 1 95 ? -7.114 -16.573 -9.137 1.00 97.25 95 ASP A N 1
ATOM 702 C CA . ASP A 1 95 ? -7.056 -17.830 -9.905 1.00 97.25 95 ASP A CA 1
ATOM 703 C C . ASP A 1 95 ? -6.064 -18.878 -9.367 1.00 97.25 95 ASP A C 1
ATOM 705 O O . ASP A 1 95 ? -6.335 -20.075 -9.445 1.00 97.25 95 ASP A O 1
ATOM 709 N N . SER A 1 96 ? -4.885 -18.472 -8.877 1.00 97.31 96 SER A N 1
ATOM 710 C CA . SER A 1 96 ? -3.840 -19.405 -8.431 1.00 97.31 96 SER A CA 1
ATOM 711 C C . SER A 1 96 ? -3.921 -19.753 -6.945 1.00 97.31 96 SER A C 1
ATOM 713 O O . SER A 1 96 ? -3.333 -20.755 -6.542 1.00 97.31 96 SER A O 1
ATOM 715 N N . GLY A 1 97 ? -4.598 -18.931 -6.135 1.00 95.94 97 GLY A N 1
ATOM 716 C CA . GLY A 1 97 ? -4.587 -19.034 -4.675 1.00 95.94 97 GLY A CA 1
ATOM 717 C C . GLY A 1 97 ? -3.252 -18.645 -4.032 1.00 95.94 97 GLY A C 1
ATOM 718 O O . GLY A 1 97 ? -3.031 -18.948 -2.865 1.00 95.94 97 GLY A O 1
ATOM 719 N N . GLU A 1 98 ? -2.342 -18.016 -4.781 1.00 97.56 98 GLU A N 1
ATOM 720 C CA . GLU A 1 98 ? -1.083 -17.482 -4.250 1.00 97.56 98 GLU A CA 1
ATOM 721 C C . GLU A 1 98 ? -1.366 -16.383 -3.225 1.00 97.56 98 GLU A C 1
ATOM 723 O O . GLU A 1 98 ? -2.159 -15.487 -3.506 1.00 97.56 98 GLU A O 1
ATOM 728 N N . THR A 1 99 ? -0.711 -16.433 -2.063 1.00 98.25 99 THR A N 1
ATOM 729 C CA . THR A 1 99 ? -0.919 -15.461 -0.984 1.00 98.25 99 THR A CA 1
ATOM 730 C C . THR A 1 99 ? 0.367 -14.745 -0.599 1.00 98.25 99 THR A C 1
ATOM 732 O O . THR A 1 99 ? 1.403 -15.391 -0.433 1.00 98.25 99 THR A O 1
ATOM 735 N N . LEU A 1 100 ? 0.282 -13.437 -0.370 1.00 98.44 100 LEU A N 1
ATOM 736 C CA . LEU A 1 100 ? 1.345 -12.605 0.196 1.00 98.44 100 LEU A CA 1
ATOM 737 C C . LEU A 1 100 ? 0.792 -11.876 1.424 1.00 98.44 100 LEU A C 1
ATOM 739 O O . LEU A 1 100 ? -0.370 -11.490 1.427 1.00 98.44 100 LEU A O 1
ATOM 743 N N . SER A 1 101 ? 1.606 -11.672 2.457 1.00 98.12 101 SER A N 1
ATOM 744 C CA . SER A 1 101 ? 1.197 -10.955 3.670 1.00 98.12 101 SER A CA 1
ATOM 745 C C . SER A 1 101 ? 2.323 -10.052 4.155 1.00 98.12 101 SER A C 1
ATOM 747 O O . SER A 1 101 ? 3.487 -10.457 4.123 1.00 98.12 101 SER A O 1
ATOM 749 N N . ALA A 1 102 ? 1.981 -8.841 4.583 1.00 97.31 102 ALA A N 1
ATOM 750 C CA . ALA A 1 102 ? 2.924 -7.875 5.125 1.00 97.31 102 ALA A CA 1
ATOM 751 C C . ALA A 1 102 ? 2.265 -7.018 6.211 1.00 97.31 102 ALA A C 1
ATOM 753 O O . ALA A 1 102 ? 1.070 -6.718 6.153 1.00 97.31 102 ALA A O 1
ATOM 754 N N . LEU A 1 103 ? 3.069 -6.602 7.189 1.00 96.50 103 LEU A N 1
ATOM 755 C CA . LEU A 1 103 ? 2.672 -5.578 8.148 1.00 96.50 103 LEU A CA 1
ATOM 756 C C . LEU A 1 103 ? 2.743 -4.213 7.458 1.00 96.50 103 LEU A C 1
ATOM 758 O O . LEU A 1 103 ? 3.753 -3.895 6.829 1.00 96.50 103 LEU A O 1
ATOM 762 N N . ALA A 1 104 ? 1.694 -3.410 7.595 1.00 96.50 104 ALA A N 1
ATOM 763 C CA . ALA A 1 104 ? 1.717 -2.021 7.180 1.00 96.50 104 ALA A CA 1
ATOM 764 C C . ALA A 1 104 ? 2.300 -1.167 8.313 1.00 96.50 104 ALA A C 1
ATOM 766 O O . ALA A 1 104 ? 1.814 -1.216 9.443 1.00 96.50 104 ALA A O 1
ATOM 767 N N . THR A 1 105 ? 3.342 -0.385 8.028 1.00 95.06 105 THR A N 1
ATOM 768 C CA . THR A 1 105 ? 4.036 0.434 9.037 1.00 95.06 105 THR A CA 1
ATOM 769 C C . THR A 1 105 ? 4.174 1.883 8.586 1.00 95.06 105 THR A C 1
ATOM 771 O O . THR A 1 105 ? 3.937 2.227 7.429 1.00 95.06 105 THR A O 1
ATOM 774 N N . HIS A 1 106 ? 4.575 2.752 9.513 1.00 94.19 106 HIS A N 1
ATOM 775 C CA . HIS A 1 106 ? 4.874 4.152 9.210 1.00 94.19 106 HIS A CA 1
ATOM 776 C C . HIS A 1 106 ? 6.263 4.345 8.590 1.00 94.19 106 HIS A C 1
ATOM 778 O O . HIS A 1 106 ? 6.557 5.447 8.132 1.00 94.19 106 HIS A O 1
ATOM 784 N N . ASP A 1 107 ? 7.143 3.336 8.587 1.00 90.00 107 ASP A N 1
ATOM 785 C CA . ASP A 1 107 ? 8.561 3.497 8.224 1.00 90.00 107 ASP A CA 1
ATOM 786 C C . ASP A 1 107 ? 8.730 3.887 6.753 1.00 90.00 107 ASP A C 1
ATOM 788 O O . ASP A 1 107 ? 9.374 4.900 6.456 1.00 90.00 107 ASP A O 1
ATOM 792 N N . ASP A 1 108 ? 8.036 3.170 5.870 1.00 80.12 108 ASP A N 1
ATOM 793 C CA . ASP A 1 108 ? 8.064 3.380 4.418 1.00 80.12 108 ASP A CA 1
ATOM 794 C C . ASP A 1 108 ? 7.059 4.446 3.946 1.00 80.12 108 ASP A C 1
ATOM 796 O O . ASP A 1 108 ? 7.046 4.843 2.780 1.00 80.12 108 ASP A O 1
ATOM 800 N N . ALA A 1 109 ? 6.237 4.975 4.856 1.00 88.56 109 ALA A N 1
ATOM 801 C CA . ALA A 1 109 ? 5.276 6.018 4.537 1.00 88.56 109 ALA A CA 1
ATOM 802 C C . ALA A 1 109 ? 5.958 7.388 4.381 1.00 88.56 109 ALA A C 1
ATOM 804 O O . ALA A 1 109 ? 6.648 7.873 5.288 1.00 88.56 109 ALA A O 1
ATOM 805 N N . LEU A 1 110 ? 5.701 8.067 3.257 1.00 86.75 110 LEU A N 1
ATOM 806 C CA . LEU A 1 110 ? 6.130 9.455 3.042 1.00 86.75 110 LEU A CA 1
ATOM 807 C C . LEU A 1 110 ? 5.464 10.408 4.051 1.00 86.75 110 LEU A C 1
ATOM 809 O O . LEU A 1 110 ? 6.094 11.335 4.561 1.00 86.75 110 LEU A O 1
ATOM 813 N N . ASN A 1 111 ? 4.189 10.157 4.353 1.00 90.00 111 ASN A N 1
ATOM 814 C CA . ASN A 1 111 ? 3.433 10.838 5.393 1.00 90.00 111 ASN A CA 1
ATOM 815 C C . ASN A 1 111 ? 3.228 9.878 6.570 1.00 90.00 111 ASN A C 1
ATOM 817 O O . ASN A 1 111 ? 2.536 8.878 6.423 1.00 90.00 111 ASN A O 1
ATOM 821 N N . LYS A 1 112 ? 3.770 10.213 7.746 1.00 93.12 112 LYS A N 1
ATOM 822 C CA . LYS A 1 112 ? 3.705 9.387 8.971 1.00 93.12 112 LYS A CA 1
ATOM 823 C C . LYS A 1 112 ? 2.311 9.315 9.619 1.00 93.12 112 LYS A C 1
ATOM 825 O O . LYS A 1 112 ? 2.173 8.843 10.738 1.00 93.12 112 LYS A O 1
ATOM 830 N N . LEU A 1 113 ? 1.290 9.835 8.940 1.00 94.19 113 LEU A N 1
ATOM 831 C CA . LEU A 1 113 ? -0.118 9.593 9.258 1.00 94.19 113 LEU A CA 1
ATOM 832 C C . LEU A 1 113 ? -0.672 8.349 8.545 1.00 94.19 113 LEU A C 1
ATOM 834 O O . LEU A 1 113 ? -1.816 7.975 8.794 1.00 94.19 113 LEU A O 1
ATOM 838 N N . PHE A 1 114 ? 0.097 7.745 7.635 1.00 95.62 114 PHE A N 1
ATOM 839 C CA . PHE A 1 114 ? -0.306 6.578 6.859 1.00 95.62 114 PHE A CA 1
ATOM 840 C C . PHE A 1 114 ? 0.534 5.357 7.201 1.00 95.62 114 PHE A C 1
ATOM 842 O O . PHE A 1 114 ? 1.728 5.459 7.464 1.00 95.62 114 PHE A O 1
ATOM 849 N N . TYR A 1 115 ? -0.096 4.198 7.080 1.00 96.56 115 TYR A N 1
ATOM 850 C CA . TYR A 1 115 ? 0.551 2.898 7.105 1.00 96.56 115 TYR A CA 1
ATOM 851 C C . TYR A 1 115 ? 0.806 2.442 5.672 1.00 96.56 115 TYR A C 1
ATOM 853 O O . TYR A 1 115 ? -0.071 2.597 4.823 1.00 96.56 115 TYR A O 1
ATOM 861 N N . VAL A 1 116 ? 1.968 1.857 5.396 1.00 96.75 116 VAL A N 1
ATOM 862 C CA . VAL A 1 116 ? 2.301 1.298 4.081 1.00 96.75 116 VAL A CA 1
ATOM 863 C C . VAL A 1 116 ? 2.732 -0.151 4.235 1.00 96.75 116 VAL A C 1
ATOM 865 O O . VAL A 1 116 ? 3.620 -0.450 5.031 1.00 96.75 116 VAL A O 1
ATOM 868 N N . ALA A 1 117 ? 2.100 -1.041 3.470 1.00 97.06 117 ALA A N 1
ATOM 869 C CA . ALA A 1 117 ? 2.545 -2.415 3.263 1.00 97.06 117 ALA A CA 1
ATOM 870 C C . ALA A 1 117 ? 3.092 -2.567 1.841 1.00 97.06 117 ALA A C 1
ATOM 872 O O . ALA A 1 117 ? 2.450 -2.140 0.881 1.00 97.06 117 ALA A O 1
ATOM 873 N N . SER A 1 118 ? 4.254 -3.201 1.713 1.00 95.81 118 SER A N 1
ATOM 874 C CA . SER A 1 118 ? 4.979 -3.357 0.448 1.00 95.81 118 SER A CA 1
ATOM 875 C C . SER A 1 118 ? 5.024 -4.822 0.023 1.00 95.81 118 SER A C 1
ATOM 877 O O . SER A 1 118 ? 5.262 -5.710 0.842 1.00 95.81 118 SER A O 1
ATOM 879 N N . PHE A 1 119 ? 4.824 -5.071 -1.266 1.00 97.06 119 PHE A N 1
ATOM 880 C CA . PHE A 1 119 ? 4.746 -6.398 -1.864 1.00 97.06 119 PHE A CA 1
ATOM 881 C C . PHE A 1 119 ? 5.507 -6.458 -3.191 1.00 97.06 119 PHE A C 1
ATOM 883 O O . PHE A 1 119 ? 5.713 -5.446 -3.859 1.00 97.06 119 PHE A O 1
ATOM 890 N N . GLU A 1 120 ? 5.870 -7.680 -3.594 1.00 97.06 120 GLU A N 1
ATOM 891 C CA . GLU A 1 120 ? 6.449 -7.975 -4.910 1.00 97.06 120 GLU A CA 1
ATOM 892 C C . GLU A 1 120 ? 5.695 -9.111 -5.638 1.00 97.06 120 GLU A C 1
ATOM 894 O O . GLU A 1 120 ? 6.244 -10.199 -5.841 1.00 97.06 120 GLU A O 1
ATOM 899 N N . PRO A 1 121 ? 4.413 -8.929 -6.013 1.00 96.94 121 PRO A N 1
ATOM 900 C CA . PRO A 1 121 ? 3.651 -9.932 -6.751 1.00 96.94 121 PRO A CA 1
ATOM 901 C C . PRO A 1 121 ? 4.340 -10.327 -8.063 1.00 96.94 121 PRO A C 1
ATOM 903 O O . PRO A 1 121 ? 4.521 -9.528 -8.985 1.00 96.94 121 PRO A O 1
ATOM 906 N N . ALA A 1 122 ? 4.673 -11.614 -8.179 1.00 96.25 122 ALA A N 1
ATOM 907 C CA . ALA A 1 122 ? 5.323 -12.180 -9.362 1.00 96.25 122 ALA A CA 1
ATOM 908 C C . ALA A 1 122 ? 4.342 -12.456 -10.516 1.00 96.25 122 ALA A C 1
ATOM 910 O O . ALA A 1 122 ? 4.750 -12.805 -11.630 1.00 96.25 122 ALA A O 1
ATOM 911 N N . ARG A 1 123 ? 3.037 -12.340 -10.253 1.00 96.75 123 ARG A N 1
ATOM 912 C CA . ARG A 1 123 ? 1.970 -12.766 -11.153 1.00 96.75 123 ARG A CA 1
ATOM 913 C C . ARG A 1 123 ? 0.978 -11.639 -11.410 1.00 96.75 123 ARG A C 1
ATOM 915 O O . ARG A 1 123 ? 0.458 -11.019 -10.489 1.00 96.75 123 ARG A O 1
ATOM 922 N N . LYS A 1 124 ? 0.686 -11.436 -12.695 1.00 97.38 124 LYS A N 1
ATOM 923 C CA . LYS A 1 124 ? -0.399 -10.567 -13.152 1.00 97.38 124 LYS A CA 1
ATOM 924 C C . LYS A 1 124 ? -1.757 -11.237 -12.953 1.00 97.38 124 LYS A C 1
ATOM 926 O O . LYS A 1 124 ? -1.847 -12.457 -13.081 1.00 97.38 124 LYS A O 1
ATOM 931 N N . GLY A 1 125 ? -2.802 -10.442 -12.802 1.00 97.75 125 GLY A N 1
ATOM 932 C CA . GLY A 1 125 ? -4.176 -10.907 -12.681 1.00 97.75 125 GLY A CA 1
ATOM 933 C C . GLY A 1 125 ? -4.917 -10.182 -11.571 1.00 97.75 125 GLY A C 1
ATOM 934 O O . GLY A 1 125 ? -4.433 -9.190 -11.031 1.00 97.75 125 GLY A O 1
ATOM 935 N N . LEU A 1 126 ? -6.098 -10.694 -11.245 1.00 98.38 126 LEU A N 1
ATOM 936 C CA . LEU A 1 126 ? -6.928 -10.149 -10.182 1.00 98.38 126 LEU A CA 1
ATOM 937 C C . LEU A 1 126 ? -6.462 -10.680 -8.823 1.00 98.38 126 LEU A C 1
ATOM 939 O O . LEU A 1 126 ? -6.334 -11.893 -8.624 1.00 98.38 126 LEU A O 1
ATOM 943 N N . TRP A 1 127 ? -6.258 -9.767 -7.883 1.00 98.62 127 TRP A N 1
ATOM 944 C CA . TRP A 1 127 ? -5.895 -10.066 -6.506 1.00 98.62 127 TRP A CA 1
ATOM 945 C C . TRP A 1 127 ? -6.986 -9.565 -5.564 1.00 98.62 127 TRP A C 1
ATOM 947 O O . TRP A 1 127 ? -7.502 -8.460 -5.712 1.00 98.62 127 TRP A O 1
ATOM 957 N N . SER A 1 128 ? -7.341 -10.388 -4.582 1.00 98.44 128 SER A N 1
ATOM 958 C CA . SER A 1 128 ? -8.134 -9.972 -3.431 1.00 98.44 128 SER A CA 1
ATOM 959 C C . SER A 1 128 ? -7.196 -9.415 -2.373 1.00 98.44 128 SER A C 1
ATOM 961 O O . SER A 1 128 ? -6.246 -10.091 -1.989 1.00 98.44 128 SER A O 1
ATOM 963 N N . VAL A 1 129 ? -7.485 -8.221 -1.871 1.00 98.62 129 VAL A N 1
ATOM 964 C CA . VAL A 1 129 ? -6.713 -7.574 -0.810 1.00 98.62 129 VAL A CA 1
ATOM 965 C C . VAL A 1 129 ? -7.567 -7.507 0.446 1.00 98.62 129 VAL A C 1
ATOM 967 O O . VAL A 1 129 ? -8.707 -7.045 0.403 1.00 98.62 129 VAL A O 1
ATOM 970 N N . GLN A 1 130 ? -7.025 -7.975 1.565 1.00 98.62 130 GLN A N 1
ATOM 971 C CA . GLN A 1 130 ? -7.636 -7.884 2.886 1.00 98.62 130 GLN A CA 1
ATOM 972 C C . GLN A 1 130 ? -6.744 -7.053 3.799 1.00 98.62 130 GLN A C 1
ATOM 974 O O . GLN A 1 130 ? -5.546 -7.301 3.891 1.00 98.62 130 GLN A O 1
ATOM 979 N N . VAL A 1 131 ? -7.340 -6.085 4.487 1.00 98.44 131 VAL A N 1
ATOM 980 C CA . VAL A 1 131 ? -6.677 -5.265 5.500 1.00 98.44 131 VAL A CA 1
ATOM 981 C C . VAL A 1 131 ? -7.300 -5.614 6.843 1.00 98.44 131 VAL A C 1
ATOM 983 O O . VAL A 1 131 ? -8.496 -5.392 7.047 1.00 98.44 131 VAL A O 1
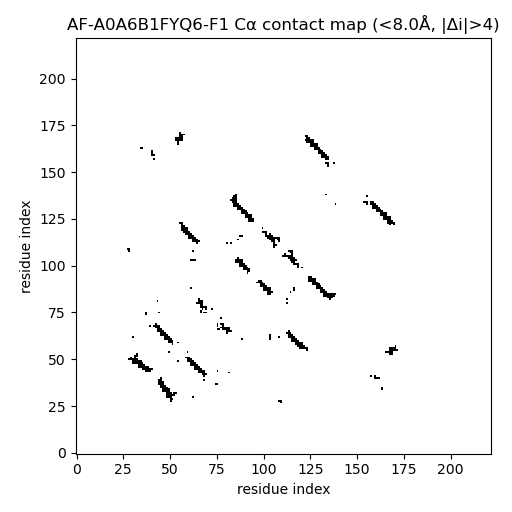ATOM 986 N N . ARG A 1 132 ? -6.489 -6.182 7.734 1.00 97.69 132 ARG A N 1
ATOM 987 C CA . ARG A 1 132 ? -6.843 -6.525 9.112 1.00 97.69 132 ARG A CA 1
ATOM 988 C C . ARG A 1 132 ? -6.274 -5.477 10.049 1.00 97.69 132 ARG A C 1
ATOM 990 O O . ARG A 1 132 ? -5.108 -5.112 9.927 1.00 97.69 132 ARG A O 1
ATOM 997 N N . ILE A 1 133 ? -7.112 -4.967 10.941 1.00 96.81 133 ILE A N 1
ATOM 998 C CA . ILE A 1 133 ? -6.791 -3.849 11.823 1.00 96.81 133 ILE A CA 1
ATOM 999 C C . ILE A 1 133 ? -7.105 -4.266 13.254 1.00 96.81 133 ILE A C 1
ATOM 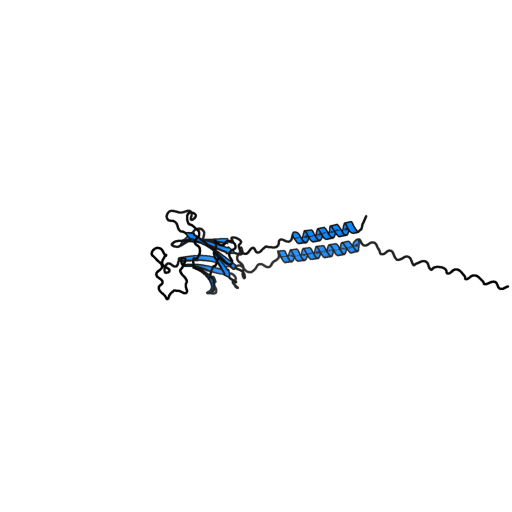1001 O O . ILE A 1 133 ? -8.254 -4.574 13.585 1.00 96.81 133 ILE A O 1
ATOM 1005 N N . LEU A 1 134 ? -6.086 -4.211 14.102 1.00 94.69 134 LEU A N 1
ATOM 1006 C CA . LEU A 1 134 ? -6.214 -4.316 15.547 1.00 94.69 134 LEU A CA 1
ATOM 1007 C C . LEU A 1 134 ? -6.007 -2.936 16.189 1.00 94.69 134 LEU A C 1
ATOM 1009 O O . LEU A 1 134 ? -5.154 -2.167 15.728 1.00 94.69 134 LEU A O 1
ATOM 1013 N N . PRO A 1 135 ? -6.764 -2.600 17.250 1.00 91.94 135 PRO A N 1
ATOM 1014 C CA . PRO A 1 135 ? -6.606 -1.328 17.943 1.00 91.94 135 PRO A CA 1
ATOM 1015 C C . PRO A 1 135 ? -5.194 -1.091 18.499 1.00 91.94 135 PRO A C 1
ATOM 1017 O O . PRO A 1 135 ? -4.451 -2.046 18.733 1.00 91.94 135 PRO A O 1
ATOM 1020 N N . PRO A 1 136 ? -4.822 0.175 18.761 1.00 91.38 136 PRO A N 1
ATOM 1021 C CA . PRO A 1 136 ? -3.542 0.487 19.380 1.00 91.38 136 PRO A CA 1
ATOM 1022 C C . PRO A 1 136 ? -3.321 -0.266 20.694 1.00 91.38 136 PRO A C 1
ATOM 1024 O O . PRO A 1 136 ? -4.207 -0.334 21.546 1.00 91.38 136 PRO A O 1
ATOM 1027 N N . GLY A 1 137 ? -2.120 -0.822 20.857 1.00 85.19 137 GLY A N 1
ATOM 1028 C CA . GLY A 1 137 ? -1.758 -1.648 22.014 1.00 85.19 137 GLY A CA 1
ATOM 1029 C C . GLY A 1 137 ? -2.137 -3.129 21.895 1.00 85.19 137 GLY A C 1
ATOM 1030 O O . GLY A 1 137 ? -1.859 -3.890 22.821 1.00 85.19 137 GLY A O 1
ATOM 1031 N N . CYS A 1 138 ? -2.725 -3.546 20.772 1.00 82.38 138 CYS A N 1
ATOM 1032 C CA . CYS A 1 138 ? -3.017 -4.941 20.465 1.00 82.38 138 CYS A CA 1
ATOM 1033 C C . CYS A 1 138 ? -1.991 -5.496 19.467 1.00 82.38 138 CYS A C 1
ATOM 1035 O O . CYS A 1 138 ? -2.042 -5.187 18.279 1.00 82.38 138 CYS A O 1
ATOM 1037 N N . ASP A 1 139 ? -1.079 -6.345 19.943 1.00 69.56 139 ASP A N 1
ATOM 1038 C CA . ASP A 1 139 ? -0.147 -7.089 19.090 1.00 69.56 139 ASP A CA 1
ATOM 1039 C C . ASP A 1 139 ? -0.644 -8.522 18.863 1.00 69.56 139 ASP A C 1
ATOM 1041 O O . ASP A 1 139 ? -0.988 -9.221 19.820 1.00 69.56 139 ASP A O 1
ATOM 1045 N N . GLU A 1 140 ? -0.562 -9.018 17.621 1.00 58.91 140 GLU A N 1
ATOM 1046 C CA . GLU A 1 140 ? -0.880 -10.420 17.284 1.00 58.91 140 GLU A CA 1
ATOM 1047 C C . GLU A 1 140 ? -0.048 -11.429 18.110 1.00 58.91 140 GLU A C 1
ATOM 1049 O O . GLU A 1 140 ? -0.494 -12.551 18.363 1.00 58.91 140 GLU A O 1
ATOM 1054 N N . SER A 1 141 ? 1.143 -11.037 18.595 1.00 54.38 141 SER A N 1
ATOM 1055 C CA . SER A 1 141 ? 2.021 -11.916 19.386 1.00 54.38 141 SER A CA 1
ATOM 1056 C C . SER A 1 141 ? 1.611 -12.090 20.858 1.00 54.38 141 SER A C 1
ATOM 1058 O O . SER A 1 141 ? 2.149 -12.969 21.534 1.00 54.38 141 SER A O 1
ATOM 1060 N N . GLN A 1 142 ? 0.644 -11.311 21.366 1.00 49.00 142 GLN A N 1
ATOM 1061 C CA . GLN A 1 142 ? 0.212 -11.354 22.772 1.00 49.00 142 GLN A CA 1
ATOM 1062 C C . GLN A 1 142 ? -1.095 -12.121 23.024 1.00 49.00 142 GLN A C 1
ATOM 1064 O O . GLN A 1 142 ? -1.673 -12.020 24.105 1.00 49.00 142 GLN A O 1
ATOM 1069 N N . ASN A 1 143 ? -1.522 -12.991 22.107 1.00 47.38 143 ASN A N 1
ATOM 1070 C CA . ASN A 1 143 ? -2.697 -13.860 22.293 1.00 47.38 143 ASN A CA 1
ATOM 1071 C C . ASN A 1 143 ? -2.552 -14.953 23.391 1.00 47.38 143 ASN A C 1
ATOM 1073 O O . ASN A 1 143 ? -3.267 -15.952 23.376 1.00 47.38 143 ASN A O 1
ATOM 1077 N N . GLY A 1 144 ? -1.651 -14.788 24.370 1.00 46.97 144 GLY A N 1
ATOM 1078 C CA . GLY A 1 144 ? -1.400 -15.769 25.436 1.00 46.97 144 GLY A CA 1
ATOM 1079 C C . GLY A 1 144 ? -1.178 -15.228 26.853 1.00 46.97 144 GLY A C 1
ATOM 1080 O O . GLY A 1 144 ? -1.121 -16.033 27.780 1.00 46.97 144 GLY A O 1
ATOM 1081 N N . ALA A 1 145 ? -1.072 -13.915 27.075 1.00 42.97 145 ALA A N 1
ATOM 1082 C CA . ALA A 1 145 ? -0.873 -13.372 28.420 1.00 42.97 145 ALA A CA 1
ATOM 1083 C C . ALA A 1 145 ? -1.818 -12.196 28.652 1.00 42.97 145 ALA A C 1
ATOM 1085 O O . ALA A 1 145 ? -1.647 -11.125 28.085 1.00 42.97 145 ALA A O 1
ATOM 1086 N N . GLY A 1 146 ? -2.845 -12.426 29.473 1.00 49.44 146 GLY A N 1
ATOM 1087 C CA . GLY A 1 146 ? -3.827 -11.414 29.836 1.00 49.44 146 GLY A CA 1
ATOM 1088 C C . GLY A 1 146 ? -3.155 -10.179 30.424 1.00 49.44 146 GLY A C 1
ATOM 1089 O O . GLY A 1 146 ? -2.679 -10.204 31.557 1.00 49.44 146 GLY A O 1
ATOM 1090 N N . GLN A 1 147 ? -3.167 -9.095 29.659 1.00 45.53 147 GLN A N 1
ATOM 1091 C CA . GLN A 1 147 ? -2.798 -7.775 30.130 1.00 45.53 147 GLN A CA 1
ATOM 1092 C C . GLN A 1 147 ? -4.080 -6.938 30.164 1.00 45.53 147 GLN A C 1
ATOM 1094 O O . GLN A 1 147 ? -4.561 -6.454 29.143 1.00 45.53 147 GLN A O 1
ATOM 1099 N N . GLN A 1 148 ? -4.678 -6.820 31.352 1.00 47.78 148 GLN A N 1
ATOM 1100 C CA . GLN A 1 148 ? -5.758 -5.869 31.617 1.00 47.78 148 GLN A CA 1
ATOM 1101 C C . GLN A 1 148 ? -5.193 -4.450 31.493 1.00 47.78 148 GLN A C 1
ATOM 1103 O O . GLN A 1 148 ? -4.590 -3.925 32.429 1.00 47.78 148 GLN A O 1
ATOM 1108 N N . ALA A 1 149 ? -5.364 -3.845 30.320 1.00 45.81 149 ALA A N 1
ATOM 1109 C CA . ALA A 1 149 ? -5.257 -2.405 30.156 1.00 45.81 149 ALA A CA 1
ATOM 1110 C C . ALA A 1 149 ? -6.486 -1.746 30.807 1.00 45.81 149 ALA A C 1
ATOM 1112 O O . ALA A 1 149 ? -7.596 -2.270 30.725 1.00 45.81 149 ALA A O 1
ATOM 1113 N N . GLY A 1 150 ? -6.261 -0.640 31.522 1.00 47.31 150 GLY A N 1
ATOM 1114 C CA . GLY A 1 150 ? -7.281 0.074 32.294 1.00 47.31 150 GLY A CA 1
ATOM 1115 C C . GLY A 1 150 ? -8.492 0.517 31.465 1.00 47.31 150 GLY A C 1
ATOM 1116 O O . GLY A 1 150 ? -8.410 0.575 30.242 1.00 47.31 150 GLY A O 1
ATOM 1117 N N . ASP A 1 151 ? -9.574 0.847 32.183 1.00 45.34 151 ASP A N 1
ATOM 1118 C CA . ASP A 1 151 ? -10.991 1.127 31.834 1.00 45.34 151 ASP A CA 1
ATOM 1119 C C . ASP A 1 151 ? -11.343 1.967 30.575 1.00 45.34 151 ASP A C 1
ATOM 1121 O O . ASP A 1 151 ? -12.455 2.478 30.446 1.00 45.34 151 ASP A O 1
ATOM 1125 N N . SER A 1 152 ? -10.449 2.156 29.612 1.00 52.69 152 SER A N 1
ATOM 1126 C CA . SER A 1 152 ? -10.728 2.843 28.343 1.00 52.69 152 SER A CA 1
ATOM 1127 C C . SER A 1 152 ? -10.040 2.214 27.127 1.00 52.69 152 SER A C 1
ATOM 1129 O O . SER A 1 152 ? -10.193 2.726 26.021 1.00 52.69 152 SER A O 1
ATOM 1131 N N . ALA A 1 153 ? -9.292 1.120 27.299 1.00 59.50 153 ALA A N 1
ATOM 1132 C CA . ALA A 1 153 ? -8.672 0.411 26.184 1.00 59.50 153 ALA A CA 1
ATOM 1133 C C . ALA A 1 153 ? -9.703 -0.470 25.461 1.00 59.50 153 ALA A C 1
ATOM 1135 O O . ALA A 1 153 ? -10.365 -1.311 26.072 1.00 59.50 153 ALA A O 1
ATOM 1136 N N . MET A 1 154 ? -9.849 -0.257 24.154 1.00 66.00 154 MET A N 1
ATOM 1137 C CA . MET A 1 154 ? -10.716 -1.066 23.304 1.00 66.00 154 MET A CA 1
ATOM 1138 C C . MET A 1 154 ? -10.221 -2.521 23.298 1.00 66.00 154 MET A C 1
ATOM 1140 O O . MET A 1 154 ? -9.011 -2.736 23.210 1.00 66.00 154 MET A O 1
ATOM 1144 N N . PRO A 1 155 ? -11.105 -3.524 23.430 1.00 74.56 155 PRO A N 1
ATOM 1145 C CA . PRO A 1 155 ? -10.652 -4.896 23.582 1.00 74.56 155 PRO A CA 1
ATOM 1146 C C . PRO A 1 155 ? -10.036 -5.418 22.273 1.00 74.56 155 PRO A C 1
ATOM 1148 O O . PRO A 1 155 ? -10.549 -5.193 21.175 1.00 74.56 155 PRO A O 1
ATOM 1151 N N . CYS A 1 156 ? -8.903 -6.114 22.400 1.00 74.50 156 CYS A N 1
ATOM 1152 C CA . CYS A 1 156 ? -8.120 -6.636 21.272 1.00 74.50 156 CYS A CA 1
ATOM 1153 C C . CYS A 1 156 ? -8.801 -7.773 20.499 1.00 74.50 156 CYS A C 1
ATOM 1155 O O . CYS A 1 156 ? -8.277 -8.230 19.490 1.00 74.50 156 CYS A O 1
ATOM 1157 N N . ASP A 1 157 ? -9.961 -8.233 20.959 1.00 70.38 157 ASP A N 1
ATOM 1158 C CA . ASP A 1 157 ? -10.804 -9.206 20.263 1.00 70.38 157 ASP A CA 1
ATOM 1159 C C . ASP A 1 157 ? -11.609 -8.581 19.110 1.00 70.38 157 ASP A C 1
ATOM 1161 O O . ASP A 1 157 ? -12.207 -9.295 18.306 1.00 70.38 157 ASP A O 1
ATOM 1165 N N . THR A 1 158 ? -11.616 -7.251 19.006 1.00 80.25 158 THR A N 1
ATOM 1166 C CA . THR A 1 158 ? -12.401 -6.503 18.025 1.00 80.25 158 THR A CA 1
ATOM 1167 C C . THR A 1 158 ? -11.583 -6.245 16.755 1.00 80.25 158 THR A C 1
ATOM 1169 O O . THR A 1 158 ? -11.393 -5.103 16.334 1.00 80.25 158 THR A O 1
ATOM 1172 N N . GLU A 1 159 ? -11.094 -7.317 16.128 1.00 90.00 159 GLU A N 1
ATOM 1173 C CA . GLU A 1 159 ? -10.422 -7.244 14.826 1.00 90.00 159 GLU A CA 1
ATOM 1174 C C . GLU A 1 159 ? -11.378 -6.697 13.761 1.00 90.00 159 GLU A C 1
ATOM 1176 O O . GLU A 1 159 ? -12.517 -7.150 13.620 1.00 90.00 159 GLU A O 1
ATOM 1181 N N . GLN A 1 160 ? -10.915 -5.699 13.011 1.00 94.81 160 GLN A N 1
ATOM 1182 C CA . GLN A 1 160 ? -11.657 -5.135 11.891 1.00 94.81 160 GLN A CA 1
ATOM 1183 C C . GLN A 1 160 ? -11.043 -5.597 10.580 1.00 94.81 160 GLN A C 1
ATOM 1185 O O . GLN A 1 160 ? -9.829 -5.534 10.404 1.00 94.81 160 GLN A O 1
ATOM 1190 N N . VAL A 1 161 ? -11.889 -6.020 9.642 1.00 96.81 161 VAL A N 1
ATOM 1191 C CA . VAL A 1 161 ? -11.450 -6.480 8.324 1.00 96.81 161 VAL A CA 1
ATOM 1192 C C . VAL A 1 161 ? -12.169 -5.688 7.246 1.00 96.81 161 VAL A C 1
ATOM 1194 O O . VAL A 1 161 ? -13.400 -5.653 7.205 1.00 96.81 161 VAL A O 1
ATOM 1197 N N . VAL A 1 162 ? -11.401 -5.078 6.349 1.00 98.19 162 VAL A N 1
ATOM 1198 C CA . VAL A 1 162 ? -11.913 -4.502 5.101 1.00 98.19 162 VAL A CA 1
ATOM 1199 C C . VAL A 1 162 ? -11.239 -5.178 3.916 1.00 98.19 162 VAL A C 1
ATOM 1201 O O . VAL A 1 162 ? -10.135 -5.707 4.033 1.00 98.19 162 VAL A O 1
ATOM 1204 N N . SER A 1 163 ? -11.910 -5.196 2.767 1.00 98.19 163 SER A N 1
ATOM 1205 C CA . SER A 1 163 ? -11.373 -5.838 1.569 1.00 98.19 163 SER A CA 1
ATOM 1206 C C . SER A 1 163 ? -11.725 -5.080 0.301 1.00 98.19 163 SER A C 1
ATOM 1208 O O . SER A 1 163 ? -12.725 -4.363 0.244 1.00 98.19 163 SER A O 1
ATOM 1210 N N . PHE A 1 164 ? -10.882 -5.249 -0.709 1.00 98.31 164 PHE A N 1
ATOM 1211 C CA . PHE A 1 164 ? -11.090 -4.775 -2.071 1.00 98.31 164 PHE A CA 1
ATOM 1212 C C . PHE A 1 164 ? -10.410 -5.736 -3.052 1.00 98.31 164 PHE A C 1
ATOM 1214 O O . PHE A 1 164 ? -9.757 -6.700 -2.646 1.00 98.31 164 PHE A O 1
ATOM 1221 N N . GLN A 1 165 ? -10.592 -5.503 -4.347 1.00 98.00 165 GLN A N 1
ATOM 1222 C CA . GLN A 1 165 ? -9.883 -6.231 -5.395 1.00 98.00 165 GLN A CA 1
ATOM 1223 C C . GLN A 1 165 ? -9.109 -5.249 -6.255 1.00 98.00 165 GLN A C 1
ATOM 1225 O O . GLN A 1 165 ? -9.598 -4.151 -6.513 1.00 98.00 165 GLN A O 1
ATOM 1230 N N . ASP A 1 166 ? -7.938 -5.671 -6.713 1.00 97.38 166 ASP A N 1
ATOM 1231 C CA . ASP A 1 166 ? -7.113 -4.887 -7.621 1.00 97.38 166 ASP A CA 1
ATOM 1232 C C . ASP A 1 166 ? -6.541 -5.774 -8.730 1.00 97.38 166 ASP A C 1
ATOM 1234 O O . ASP A 1 166 ? -6.286 -6.968 -8.527 1.00 97.38 166 ASP A O 1
ATOM 1238 N N . GLU A 1 167 ? -6.378 -5.208 -9.922 1.00 97.44 167 GLU A N 1
ATOM 1239 C CA . GLU A 1 167 ? -5.850 -5.923 -11.083 1.00 97.44 167 GLU A CA 1
ATOM 1240 C C . GLU A 1 167 ? -4.389 -5.538 -11.316 1.00 97.44 167 GLU A C 1
ATOM 1242 O O . GLU A 1 167 ? -4.071 -4.427 -11.733 1.00 97.44 167 GLU A O 1
ATOM 1247 N N . ILE A 1 168 ? -3.493 -6.499 -11.093 1.00 96.75 168 ILE A N 1
ATOM 1248 C CA . ILE A 1 168 ? -2.060 -6.328 -11.317 1.00 96.75 168 ILE A CA 1
ATOM 1249 C C . ILE A 1 168 ? -1.737 -6.669 -12.766 1.00 96.75 168 ILE A C 1
ATOM 1251 O O . ILE A 1 168 ? -1.903 -7.805 -13.218 1.00 96.75 168 ILE A O 1
ATOM 1255 N N . LEU A 1 169 ? -1.245 -5.685 -13.506 1.00 95.38 169 LEU A N 1
ATOM 1256 C CA . LEU A 1 169 ? -0.916 -5.793 -14.918 1.00 95.38 169 LEU A CA 1
ATOM 1257 C C . LEU A 1 169 ? 0.493 -6.369 -15.137 1.00 95.38 169 LEU A C 1
ATOM 1259 O O . LEU A 1 169 ? 1.348 -6.348 -14.251 1.00 95.3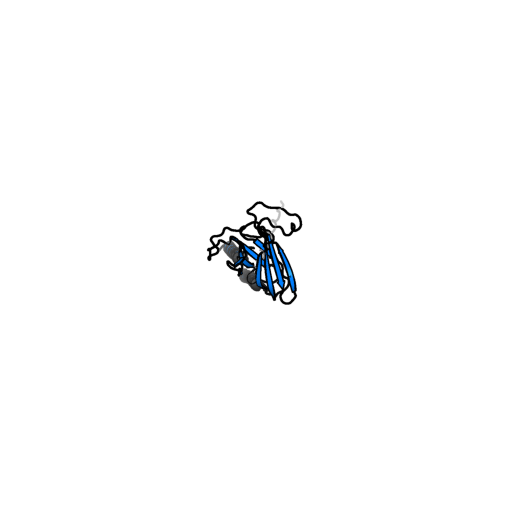8 169 LEU A O 1
ATOM 1263 N N . PRO A 1 170 ? 0.795 -6.921 -16.326 1.00 93.56 170 PRO A N 1
ATOM 1264 C CA . PRO A 1 170 ? 2.178 -7.221 -16.678 1.00 93.56 170 PRO A CA 1
ATOM 1265 C C . PRO A 1 170 ? 3.011 -5.937 -16.719 1.00 93.56 170 PRO A C 1
ATOM 1267 O O . PRO A 1 170 ? 2.532 -4.907 -17.186 1.00 93.56 170 PRO A O 1
ATOM 1270 N N . LYS A 1 171 ? 4.284 -6.040 -16.329 1.00 87.94 171 LYS A N 1
ATOM 1271 C CA . LYS A 1 171 ? 5.213 -4.911 -16.322 1.00 87.94 171 LYS A CA 1
ATOM 1272 C C . LYS A 1 171 ? 5.315 -4.308 -17.715 1.00 87.94 171 LYS A C 1
ATOM 1274 O O . LYS A 1 171 ? 5.638 -5.019 -18.677 1.00 87.94 171 LYS A O 1
ATOM 1279 N N . ALA A 1 172 ? 5.037 -3.016 -17.838 1.00 82.69 172 ALA A N 1
ATOM 1280 C CA . ALA A 1 172 ? 5.085 -2.359 -19.129 1.00 82.69 172 ALA A CA 1
ATOM 1281 C C . ALA A 1 172 ? 6.534 -2.303 -19.632 1.00 82.69 172 ALA A C 1
ATOM 1283 O O . ALA A 1 172 ? 7.468 -1.927 -18.920 1.00 82.69 172 ALA A O 1
ATOM 1284 N N . PHE A 1 173 ? 6.745 -2.663 -20.900 1.00 79.50 173 PHE A N 1
ATOM 1285 C CA . PHE A 1 173 ? 8.051 -2.466 -21.519 1.00 79.50 173 PHE A CA 1
ATOM 1286 C C . PHE A 1 173 ? 8.338 -0.954 -21.623 1.00 79.50 173 PHE A C 1
ATOM 1288 O O . PHE A 1 173 ? 7.476 -0.215 -22.112 1.00 79.50 173 PHE A O 1
ATOM 1295 N N . PRO A 1 174 ? 9.529 -0.463 -21.223 1.00 81.62 174 PRO A N 1
ATOM 1296 C CA . PRO A 1 174 ? 9.818 0.968 -21.123 1.00 81.62 174 PRO A CA 1
ATOM 1297 C C . PRO A 1 174 ? 10.105 1.602 -22.497 1.00 81.62 174 PRO A C 1
ATOM 1299 O O . PRO A 1 174 ? 11.195 2.112 -22.766 1.00 81.62 174 PRO A O 1
ATOM 1302 N N . TRP A 1 175 ? 9.110 1.608 -23.390 1.00 78.62 175 TRP A N 1
ATOM 1303 C CA . TRP A 1 175 ? 9.217 2.112 -24.765 1.00 78.62 175 TRP A CA 1
ATOM 1304 C C . TRP A 1 175 ? 9.762 3.536 -24.846 1.00 78.62 175 TRP A C 1
ATOM 1306 O O . TRP A 1 175 ? 10.538 3.853 -25.743 1.00 78.62 175 TRP A O 1
ATOM 1316 N N . ARG A 1 176 ? 9.400 4.395 -23.889 1.00 76.69 176 ARG A N 1
ATOM 1317 C CA . ARG A 1 176 ? 9.881 5.781 -23.832 1.00 76.69 176 ARG A CA 1
ATOM 1318 C C . ARG A 1 176 ? 11.390 5.866 -23.623 1.00 76.69 176 ARG A C 1
ATOM 1320 O O . ARG A 1 176 ? 12.041 6.647 -24.311 1.00 76.69 176 ARG A O 1
ATOM 1327 N N . ALA A 1 177 ? 11.942 5.050 -22.726 1.00 74.75 177 ALA A N 1
ATOM 1328 C CA . ALA A 1 177 ? 13.380 5.006 -22.484 1.00 74.75 177 ALA A CA 1
ATOM 1329 C C . ALA A 1 177 ? 14.124 4.496 -23.725 1.00 74.75 177 ALA A C 1
ATOM 1331 O O . ALA A 1 177 ? 15.124 5.087 -24.131 1.00 74.75 177 ALA A O 1
ATOM 1332 N N . LEU A 1 178 ? 13.588 3.462 -24.385 1.00 82.56 178 LEU A N 1
ATOM 1333 C CA . LEU A 1 178 ? 14.152 2.948 -25.633 1.00 82.56 178 LEU A CA 1
ATOM 1334 C C . LEU A 1 178 ? 14.145 4.014 -26.742 1.00 82.56 178 LEU A C 1
ATOM 1336 O O . LEU A 1 178 ? 15.180 4.268 -27.354 1.00 82.56 178 LEU A O 1
ATOM 1340 N N . LEU A 1 179 ? 13.004 4.666 -26.983 1.00 82.62 179 LEU A N 1
ATOM 1341 C CA . LEU A 1 179 ? 12.876 5.708 -28.007 1.00 82.62 179 LEU A CA 1
ATOM 1342 C C . LEU A 1 179 ? 13.769 6.919 -27.706 1.00 82.62 179 LEU A C 1
ATOM 1344 O O . LEU A 1 179 ? 14.424 7.431 -28.612 1.00 82.62 179 LEU A O 1
ATOM 1348 N N . GLY A 1 180 ? 13.846 7.344 -26.442 1.00 79.81 180 GLY A N 1
ATOM 1349 C CA . GLY A 1 180 ? 14.754 8.405 -26.003 1.00 79.81 180 GLY A CA 1
ATOM 1350 C C . GLY A 1 180 ? 16.228 8.042 -26.212 1.00 79.81 180 GLY A C 1
ATOM 1351 O O . GLY A 1 180 ? 17.009 8.870 -26.691 1.00 79.81 180 GLY A O 1
ATOM 1352 N N . GLY A 1 181 ? 16.602 6.789 -25.938 1.00 82.44 181 GLY A N 1
ATOM 1353 C CA . GLY A 1 181 ? 17.933 6.258 -26.228 1.00 82.44 181 GLY A CA 1
ATOM 1354 C C . GLY A 1 181 ? 18.258 6.278 -27.723 1.00 82.44 181 GLY A C 1
ATOM 1355 O O . GLY A 1 181 ? 19.297 6.803 -28.121 1.00 82.44 181 GLY A O 1
ATOM 1356 N N . ILE A 1 182 ? 17.344 5.785 -28.566 1.00 89.56 182 ILE A N 1
ATOM 1357 C CA . ILE A 1 182 ? 17.499 5.795 -30.031 1.00 89.56 182 ILE A CA 1
ATOM 1358 C C . ILE A 1 182 ? 17.653 7.228 -30.552 1.00 89.56 182 ILE A C 1
ATOM 1360 O O . ILE A 1 182 ? 18.579 7.507 -31.314 1.00 89.56 182 ILE A O 1
ATOM 1364 N N . LEU A 1 183 ? 16.790 8.153 -30.122 1.00 89.19 183 LEU A N 1
ATOM 1365 C CA . LEU A 1 183 ? 16.860 9.555 -30.531 1.00 89.19 183 LEU A CA 1
ATOM 1366 C C . LEU A 1 183 ? 18.204 10.190 -30.143 1.00 89.19 183 LEU A C 1
ATOM 1368 O O . LEU A 1 183 ? 18.812 10.885 -30.955 1.00 89.19 183 LEU A O 1
ATOM 1372 N N . SER A 1 184 ? 18.698 9.910 -28.935 1.00 81.69 184 SER A N 1
ATOM 1373 C CA . SER A 1 184 ? 19.994 10.412 -28.460 1.00 81.69 184 SER A CA 1
ATOM 1374 C C . SER A 1 184 ? 21.151 9.920 -29.333 1.00 81.69 184 SER A C 1
ATOM 1376 O O . SER A 1 184 ? 22.008 10.711 -29.731 1.00 81.69 184 SER A O 1
ATOM 1378 N N . ILE A 1 185 ? 21.149 8.635 -29.702 1.00 90.62 185 ILE A N 1
ATOM 1379 C CA . ILE A 1 185 ? 22.153 8.056 -30.606 1.00 90.62 185 ILE A CA 1
ATOM 1380 C C . ILE A 1 185 ? 22.102 8.739 -31.980 1.00 90.62 185 ILE A C 1
ATOM 1382 O O . ILE A 1 185 ? 23.144 9.123 -32.513 1.00 90.62 185 ILE A O 1
ATOM 1386 N N . LEU A 1 186 ? 20.905 8.942 -32.541 1.00 91.44 186 LEU A N 1
ATOM 1387 C CA . LEU A 1 186 ? 20.735 9.606 -33.837 1.00 91.44 186 LEU A CA 1
ATOM 1388 C C . LEU A 1 186 ? 21.245 11.053 -33.822 1.00 91.44 186 LEU A C 1
ATOM 1390 O O . LEU A 1 186 ? 21.895 11.478 -34.778 1.00 91.44 186 LEU A O 1
ATOM 1394 N N . LEU A 1 187 ? 21.015 11.796 -32.736 1.00 88.81 187 LEU A N 1
ATOM 1395 C CA . LEU A 1 187 ? 21.532 13.158 -32.577 1.00 88.81 187 LEU A CA 1
ATOM 1396 C C . LEU A 1 187 ? 23.067 13.191 -32.522 1.00 88.81 187 LEU A C 1
ATOM 1398 O O . LEU A 1 187 ? 23.681 14.039 -33.171 1.00 88.81 187 LEU A O 1
ATOM 1402 N N . ILE A 1 188 ? 23.695 12.252 -31.805 1.00 88.12 188 ILE A N 1
ATOM 1403 C CA . ILE A 1 188 ? 25.162 12.138 -31.741 1.00 88.12 188 ILE A CA 1
ATOM 1404 C C . ILE A 1 188 ? 25.738 11.820 -33.124 1.00 88.12 188 ILE A C 1
ATOM 1406 O O . ILE A 1 188 ? 26.674 12.484 -33.571 1.00 88.12 188 ILE A O 1
ATOM 1410 N N . LEU A 1 189 ? 25.160 10.845 -33.832 1.00 91.50 189 LEU A N 1
ATOM 1411 C CA . LEU A 1 189 ? 25.594 10.490 -35.184 1.00 91.50 189 LEU A CA 1
ATOM 1412 C C . LEU A 1 189 ? 25.431 11.665 -36.156 1.00 91.50 189 LEU A C 1
ATOM 1414 O O . LEU A 1 189 ? 26.354 11.961 -36.915 1.00 91.50 189 LEU A O 1
ATOM 1418 N N . GLY A 1 190 ? 24.306 12.382 -36.089 1.00 91.12 190 GLY A N 1
ATOM 1419 C CA . GLY A 1 190 ? 24.077 13.593 -36.878 1.00 91.12 190 GLY A CA 1
ATOM 1420 C C . GLY A 1 190 ? 25.130 14.674 -36.615 1.00 91.12 190 GLY A C 1
ATOM 1421 O O . GLY A 1 190 ? 25.661 15.260 -37.559 1.00 91.12 190 GLY A O 1
ATOM 1422 N N . ALA A 1 191 ? 25.501 14.893 -35.350 1.00 89.31 191 ALA A N 1
ATOM 1423 C CA . ALA A 1 191 ? 26.552 15.838 -34.979 1.00 89.31 191 ALA A CA 1
ATOM 1424 C C . ALA A 1 191 ? 27.937 15.419 -35.505 1.00 89.31 191 ALA A C 1
ATOM 1426 O O . ALA A 1 191 ? 28.688 16.270 -35.983 1.00 89.31 191 ALA A O 1
ATOM 1427 N N . ILE A 1 192 ? 28.267 14.121 -35.472 1.00 89.19 192 ILE A N 1
ATOM 1428 C CA . ILE A 1 192 ? 29.519 13.586 -36.032 1.00 89.19 192 ILE A CA 1
ATOM 1429 C C . ILE A 1 192 ? 29.571 13.826 -37.543 1.00 89.19 192 ILE A C 1
ATOM 1431 O O . ILE A 1 192 ? 30.562 14.357 -38.043 1.00 89.19 192 ILE A O 1
ATOM 1435 N N . VAL A 1 193 ? 28.507 13.482 -38.273 1.00 92.06 193 VAL A N 1
ATOM 1436 C CA . VAL A 1 193 ? 28.438 13.700 -39.727 1.00 92.06 193 VAL A CA 1
ATOM 1437 C C . VAL A 1 193 ? 28.589 15.184 -40.057 1.00 92.06 193 VAL A C 1
ATOM 1439 O O . VAL A 1 193 ? 29.394 15.537 -40.917 1.00 92.06 193 VAL A O 1
ATOM 1442 N N . LEU A 1 194 ? 27.887 16.063 -39.336 1.00 89.88 194 LEU A N 1
ATOM 1443 C CA . LEU A 1 194 ? 27.986 17.509 -39.533 1.00 89.88 194 LEU A CA 1
ATOM 1444 C C . LEU A 1 194 ? 29.401 18.032 -39.244 1.00 89.88 194 LEU A C 1
ATOM 1446 O O . LEU A 1 194 ? 29.915 18.873 -39.981 1.00 89.88 194 LEU A O 1
ATOM 1450 N N . TYR A 1 195 ? 30.055 17.521 -38.201 1.00 86.50 195 TYR A N 1
ATOM 1451 C CA . TYR A 1 195 ? 31.434 17.869 -37.873 1.00 86.50 195 TYR A CA 1
ATOM 1452 C C . TYR A 1 195 ? 32.401 17.500 -39.006 1.00 86.50 195 TYR A C 1
ATOM 1454 O O . TYR A 1 195 ? 33.226 18.323 -39.397 1.00 86.50 195 TYR A O 1
ATOM 1462 N N . TRP A 1 196 ? 32.276 16.299 -39.576 1.00 87.06 196 TRP A N 1
ATOM 1463 C CA . TRP A 1 196 ? 33.111 15.872 -40.702 1.00 87.06 196 TRP A CA 1
ATOM 1464 C C . TRP A 1 196 ? 32.803 16.638 -41.987 1.00 87.06 196 TRP A C 1
ATOM 1466 O O . TRP A 1 196 ? 33.731 17.050 -42.675 1.00 87.06 196 TRP A O 1
ATOM 1476 N N . ALA A 1 197 ? 31.526 16.896 -42.274 1.00 88.94 197 ALA A N 1
ATOM 1477 C CA . ALA A 1 197 ? 31.104 17.657 -43.449 1.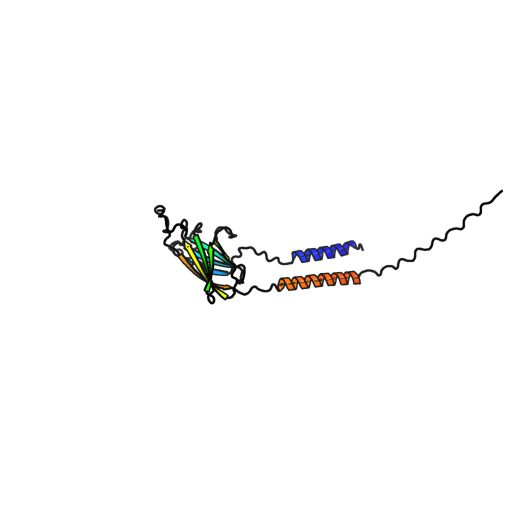00 88.94 197 ALA A CA 1
ATOM 1478 C C . ALA A 1 197 ? 31.552 19.129 -43.415 1.00 88.94 197 ALA A C 1
ATOM 1480 O O . ALA A 1 197 ? 31.651 19.766 -44.459 1.00 88.94 197 ALA A O 1
ATOM 1481 N N . THR A 1 198 ? 31.818 19.679 -42.226 1.00 89.31 198 THR A N 1
ATOM 1482 C CA . THR A 1 198 ? 32.237 21.079 -42.040 1.00 89.31 198 THR A CA 1
ATOM 1483 C C . THR A 1 198 ? 33.731 21.242 -41.760 1.00 89.31 198 THR A C 1
ATOM 1485 O O . THR A 1 198 ? 34.203 22.376 -41.624 1.00 89.31 198 THR A O 1
ATOM 1488 N N . ARG A 1 199 ? 34.506 20.147 -41.690 1.00 85.44 199 ARG A N 1
ATOM 1489 C CA . ARG A 1 199 ? 35.965 20.253 -41.609 1.00 85.44 199 ARG A CA 1
ATOM 1490 C C . ARG A 1 199 ? 36.479 20.887 -42.904 1.00 85.44 199 ARG A C 1
ATOM 1492 O O . ARG A 1 199 ? 36.186 20.364 -43.978 1.00 85.44 199 ARG A O 1
ATOM 1499 N N . PRO A 1 200 ? 37.254 21.987 -42.834 1.00 80.88 200 PRO A N 1
ATOM 1500 C CA . PRO A 1 200 ? 37.947 22.460 -44.018 1.00 80.88 200 PRO A CA 1
ATO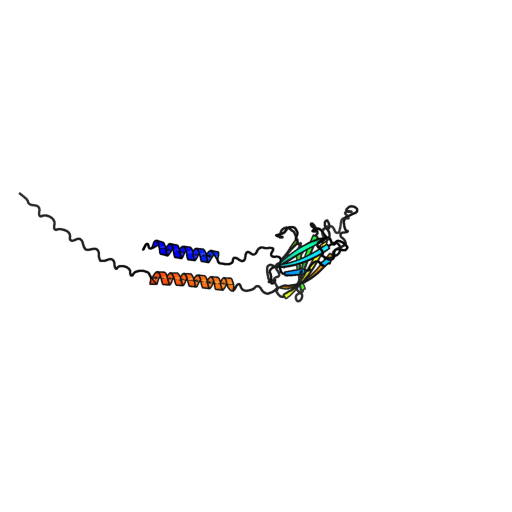M 1501 C C . PRO A 1 200 ? 38.852 21.329 -44.525 1.00 80.88 200 PRO A C 1
ATOM 1503 O O . PRO A 1 200 ? 39.390 20.582 -43.694 1.00 80.88 200 PRO A O 1
ATOM 1506 N N . PRO A 1 201 ? 39.004 21.176 -45.852 1.00 78.25 201 PRO A N 1
ATOM 1507 C CA . PRO A 1 201 ? 39.985 20.251 -46.394 1.00 78.25 201 PRO A CA 1
ATOM 1508 C C . PRO A 1 201 ? 41.321 20.544 -45.718 1.00 78.25 201 PRO A C 1
ATOM 1510 O O . PRO A 1 201 ? 41.649 21.711 -45.489 1.00 78.25 201 PRO A O 1
ATOM 1513 N N . ALA A 1 202 ? 42.040 19.491 -45.324 1.00 77.62 202 ALA A N 1
ATOM 1514 C CA . ALA A 1 202 ? 43.393 19.663 -44.826 1.00 77.62 202 ALA A CA 1
ATOM 1515 C C . ALA A 1 202 ? 44.136 20.488 -45.879 1.00 77.62 202 ALA A C 1
ATOM 1517 O O . ALA A 1 202 ? 44.211 20.062 -47.034 1.00 77.62 202 ALA A O 1
ATOM 1518 N N . GLU A 1 203 ? 44.591 21.689 -45.507 1.00 67.06 203 GLU A N 1
ATOM 1519 C CA . GLU A 1 203 ? 45.595 22.383 -46.300 1.00 67.06 203 GLU A CA 1
ATOM 1520 C C . GLU A 1 203 ? 46.715 21.368 -46.445 1.00 67.06 203 GLU A C 1
ATOM 1522 O O . GLU A 1 203 ? 47.307 20.940 -45.453 1.00 67.06 203 GLU A O 1
ATOM 1527 N N . LEU A 1 204 ? 46.888 20.875 -47.670 1.00 71.88 204 LEU A N 1
ATOM 1528 C CA . LEU A 1 204 ? 48.051 20.094 -48.034 1.00 71.88 204 LEU A CA 1
ATOM 1529 C C . LEU A 1 204 ? 49.220 20.958 -47.581 1.00 71.88 204 LEU A C 1
ATOM 1531 O O . LEU A 1 204 ? 49.358 22.062 -48.105 1.00 71.88 204 LEU A O 1
ATOM 1535 N N . GLU A 1 205 ? 49.951 20.522 -46.550 1.00 68.69 205 GLU A N 1
ATOM 1536 C CA . GLU A 1 205 ? 51.139 21.227 -46.083 1.00 68.69 205 GLU A CA 1
ATOM 1537 C C . GLU A 1 205 ? 51.966 21.523 -47.326 1.00 68.69 205 GLU A C 1
ATOM 1539 O O . GLU A 1 205 ? 52.446 20.599 -47.992 1.00 68.69 205 GLU A O 1
ATOM 1544 N N . GLU A 1 206 ? 52.040 22.802 -47.706 1.00 75.00 206 GLU A N 1
ATOM 1545 C CA . GLU A 1 206 ? 52.875 23.174 -48.829 1.00 75.00 206 GLU A CA 1
ATOM 1546 C C . GLU A 1 206 ? 54.285 22.694 -48.481 1.00 75.00 206 GLU A C 1
ATOM 1548 O O . GLU A 1 206 ? 54.757 22.945 -47.363 1.00 75.00 206 GLU A O 1
ATOM 1553 N N . PRO A 1 207 ? 54.938 21.935 -49.377 1.00 76.38 207 PRO A N 1
ATOM 1554 C CA . PRO A 1 207 ? 56.227 21.344 -49.080 1.00 76.38 207 PRO A CA 1
ATOM 1555 C C . PRO A 1 207 ? 57.174 22.455 -48.637 1.00 76.38 207 PRO A C 1
ATOM 1557 O O . PRO A 1 207 ? 57.395 23.418 -49.375 1.00 76.38 207 PRO A O 1
ATOM 1560 N N . VAL A 1 208 ? 57.701 22.326 -47.415 1.00 81.31 208 VAL A N 1
ATOM 1561 C CA . VAL A 1 208 ? 58.615 23.304 -46.818 1.00 81.31 208 VAL A CA 1
ATOM 1562 C C . VAL A 1 208 ? 59.700 23.627 -47.847 1.00 81.31 208 VAL A C 1
ATOM 1564 O O . VAL A 1 208 ? 60.384 22.701 -48.300 1.00 81.31 208 VAL A O 1
ATOM 1567 N N . PRO A 1 209 ? 59.871 24.901 -48.248 1.00 77.50 209 PRO A N 1
ATOM 1568 C CA . PRO A 1 209 ? 60.842 25.253 -49.266 1.00 77.50 209 PRO A CA 1
ATOM 1569 C C . PRO A 1 209 ? 62.224 24.801 -48.800 1.00 77.50 209 PRO A C 1
ATOM 1571 O O . PRO A 1 209 ? 62.710 25.195 -47.737 1.00 77.50 209 PRO A O 1
ATOM 1574 N N . VAL A 1 210 ? 62.840 23.925 -49.594 1.00 80.69 210 VAL A N 1
ATOM 1575 C CA . VAL A 1 210 ? 64.183 23.408 -49.339 1.00 80.69 210 VAL A CA 1
ATOM 1576 C C . VAL A 1 210 ? 65.127 24.602 -49.273 1.00 80.69 210 VAL A C 1
ATOM 1578 O O . VAL A 1 210 ? 65.359 25.282 -50.272 1.00 80.69 210 VAL A O 1
ATOM 1581 N N . ARG A 1 211 ? 65.656 24.877 -48.078 1.00 78.38 211 ARG A N 1
ATOM 1582 C CA . ARG A 1 211 ? 66.623 25.950 -47.841 1.00 78.38 211 ARG A CA 1
ATOM 1583 C C . ARG A 1 211 ? 67.850 25.678 -48.717 1.00 78.38 211 ARG A C 1
ATOM 1585 O O . ARG A 1 211 ? 68.611 24.752 -48.430 1.00 78.38 211 ARG A O 1
ATOM 1592 N N . GLN A 1 212 ? 68.023 26.442 -49.796 1.00 74.00 212 GLN A N 1
ATOM 1593 C CA . GLN A 1 212 ? 69.257 26.412 -50.578 1.00 74.00 212 GLN A CA 1
ATOM 1594 C C . GLN A 1 212 ? 70.405 26.775 -49.631 1.00 74.00 212 GLN A C 1
ATOM 1596 O O . GLN A 1 212 ? 70.387 27.828 -48.999 1.00 74.00 212 GLN A O 1
ATOM 1601 N N . ARG A 1 213 ? 71.356 25.852 -49.450 1.00 77.25 213 ARG A N 1
ATOM 1602 C CA . ARG A 1 213 ? 72.586 26.135 -48.706 1.00 77.25 213 ARG A CA 1
ATOM 1603 C C . ARG A 1 213 ? 73.420 27.090 -49.543 1.00 77.25 213 ARG A C 1
ATOM 1605 O O . ARG A 1 213 ? 73.761 26.750 -50.675 1.00 77.25 213 ARG A O 1
ATOM 1612 N N . ASP A 1 214 ? 73.765 28.234 -48.969 1.00 78.06 214 ASP A N 1
ATOM 1613 C CA . ASP A 1 214 ? 74.727 29.142 -49.577 1.00 78.06 214 ASP A CA 1
ATOM 1614 C C . ASP A 1 214 ? 76.081 28.433 -49.768 1.00 78.06 214 ASP A C 1
ATOM 1616 O O . ASP A 1 214 ? 76.510 27.667 -48.892 1.00 78.06 214 ASP A O 1
ATOM 1620 N N . PRO A 1 215 ? 76.763 28.646 -50.907 1.00 72.38 215 PRO A N 1
ATOM 1621 C CA . PRO A 1 215 ? 78.087 28.092 -51.136 1.00 72.38 215 PRO A CA 1
ATOM 1622 C C . PRO A 1 215 ? 79.099 28.707 -50.160 1.00 72.38 215 PRO A C 1
ATOM 1624 O O . PRO A 1 215 ? 79.130 29.917 -49.941 1.00 72.38 215 PRO A O 1
ATOM 1627 N N . ALA A 1 216 ? 79.932 27.850 -49.567 1.00 74.31 216 ALA A N 1
ATOM 1628 C CA . ALA A 1 216 ? 80.963 28.245 -48.613 1.00 74.31 216 ALA A CA 1
ATOM 1629 C C . ALA A 1 216 ? 81.957 29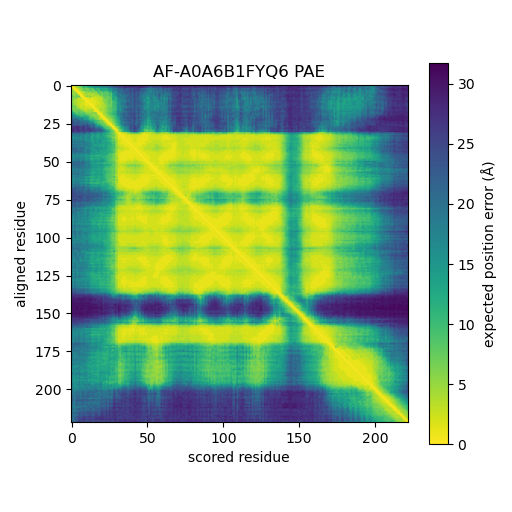.252 -49.236 1.00 74.31 216 ALA A C 1
ATOM 1631 O O . ALA A 1 216 ? 82.353 29.072 -50.392 1.00 74.31 216 ALA A O 1
ATOM 1632 N N . PRO A 1 217 ? 82.400 30.284 -48.493 1.00 69.06 217 PRO A N 1
ATOM 1633 C CA . PRO A 1 217 ? 83.374 31.243 -48.999 1.00 69.06 217 PRO A CA 1
ATOM 1634 C C . PRO A 1 217 ? 84.732 30.567 -49.224 1.00 69.06 217 PRO A C 1
ATOM 1636 O O . PRO A 1 217 ? 85.258 29.875 -48.350 1.00 69.06 217 PRO A O 1
ATOM 1639 N N . ALA A 1 218 ? 85.303 30.783 -50.410 1.00 64.94 218 ALA A N 1
ATOM 1640 C CA . ALA A 1 218 ? 86.640 30.326 -50.759 1.00 64.94 218 ALA A CA 1
ATOM 1641 C C . ALA A 1 218 ? 87.678 31.036 -49.874 1.00 64.94 218 ALA A C 1
ATOM 1643 O O . ALA A 1 218 ? 87.828 32.256 -49.932 1.00 64.94 218 ALA A O 1
ATOM 1644 N N . GLY A 1 219 ? 88.380 30.268 -49.040 1.00 60.00 219 GLY A N 1
ATOM 1645 C CA . GLY A 1 219 ? 89.492 30.765 -48.238 1.00 60.00 219 GLY A CA 1
ATOM 1646 C C . GLY A 1 219 ? 90.634 31.241 -49.133 1.00 60.00 219 GLY A C 1
ATOM 1647 O O . GLY A 1 219 ? 91.228 30.446 -49.860 1.00 60.00 219 GLY A O 1
ATOM 1648 N N . GLY A 1 220 ? 90.935 32.538 -49.073 1.00 57.75 220 GLY A N 1
ATOM 1649 C CA . GLY A 1 220 ? 92.147 33.117 -49.641 1.00 57.75 220 GLY A CA 1
ATOM 1650 C C . GLY A 1 220 ? 93.352 32.798 -48.758 1.00 57.75 220 GLY A C 1
ATOM 1651 O O . GLY A 1 220 ? 93.325 33.059 -47.557 1.00 57.75 220 GLY A O 1
ATOM 1652 N N . GLN A 1 221 ? 94.393 32.225 -49.359 1.00 53.22 221 GLN A N 1
ATOM 1653 C CA . GLN A 1 221 ? 95.733 32.152 -48.786 1.00 53.22 221 GLN A CA 1
ATOM 1654 C C . GLN A 1 221 ? 96.588 33.262 -49.398 1.00 53.22 221 GLN A C 1
ATOM 1656 O O . GLN A 1 221 ? 96.706 33.327 -50.623 1.00 53.22 221 GLN A O 1
ATOM 1661 N N . SER A 1 222 ? 97.201 34.078 -48.544 1.00 56.59 222 SER A N 1
ATOM 1662 C CA . SER A 1 222 ? 98.480 34.761 -48.780 1.00 56.59 222 SER A CA 1
ATOM 1663 C C . SER A 1 222 ? 98.992 35.327 -47.466 1.00 56.59 222 SER A C 1
ATOM 1665 O O . SER A 1 222 ? 98.212 36.095 -46.856 1.00 56.59 222 SER A O 1
#

Mean predicted aligned error: 12.58 Å

Nearest PDB structures (foldseek):
  3nrp-assembly1_B  TM=6.235E-01  e=1.681E-04  Escherichia coli F11
  5i0y-assembly1_A  TM=5.763E-01  e=2.900E-04  Escherichia coli F11
  3nrq-assembly1_A  TM=6.074E-01  e=1.135E-03  Escherichia coli F11
  5i0y-assembly1_B  TM=5.547E-01  e=5.895E-04  Escherichia coli F11
  5i0x-assembly1_A  TM=5.281E-01  e=4.024E-04  Escherichia coli F11

pLDDT: mean 82.63, std 16.13, range [42.97, 98.69]

Foldseek 3Di:
DDPVVVVVVVVVVVVVLVVPPPDPPPPLADQAAWWADQPDWPQWGKTWHKDDVQAAAFKIKIKMWIFGDDPPDPPRPPTDTAPQKWKKKKKAAPPPRDIDIFTFALPSHPDSNMTMGIDRHNDWFKIKMKIKIFHHPQDPVPPDDDDDDDDPDDDRVRITMDIDMHTHHYDDDPVVVVVSVVVVVVVVVVVVVVVVVPDDPPPPPDPDPDPPDDDDDDDDDD

Radius of gyration: 35.32 Å; Cα contacts (8 Å, |Δi|>4): 330; chains: 1; bounding box: 122×54×83 Å

Solvent-accessible surface area (backbone atoms only — not comparable to full-atom values): 13239 Å² total; per-residue (Å²): 132,70,74,67,64,57,56,53,52,53,52,51,50,55,56,53,56,66,72,68,56,81,73,79,74,80,60,75,69,62,77,44,47,76,77,40,76,66,39,80,45,84,68,26,26,37,30,32,22,33,28,47,78,74,38,30,39,36,67,34,37,41,41,36,38,39,23,37,51,47,88,93,52,87,80,64,71,85,31,56,76,55,69,72,47,39,34,41,38,36,41,32,31,68,88,81,66,50,72,49,75,32,66,31,35,46,84,79,27,74,53,76,70,26,28,30,23,72,46,66,48,91,62,56,44,54,28,41,38,38,42,39,38,29,52,62,89,35,57,89,89,54,85,81,63,93,72,87,66,64,104,79,62,77,66,69,84,62,66,32,78,50,73,54,74,50,64,29,34,71,63,76,76,66,58,66,61,53,52,52,51,53,52,50,52,52,52,52,52,51,50,52,53,52,52,62,74,66,50,74,77,78,76,72,74,72,76,76,77,78,77,77,77,78,81,79,82,81,82,82,85,132

Sequence (222 aa):
MPRYALYSKVLVLILLTGILLPGTLLAHGGIGVQHLNNIPAGPFRVYVWSDPEPPEVGEYHVTIALTENVEGDSTGLAGGPVLDASVTVELAHVDSGETLSALATHDDALNKLFYVASFEPARKGLWSVQVRILPPGCDESQNGAGQQAGDSAMPCDTEQVVSFQDEILPKAFPWRALLGGILSILLILGAIVLYWATRPPAELEEPVPVRQRDPAPAGGQS